Protein AF-A0A914PZU6-F1 (afdb_monomer_lite)

Organism: NCBI:txid227884

Secondary structure (DSSP, 8-state):
--TTS-TTT--GGGGS--GGG-PPEEEESS-TTT-HHHH-----TTTT---SGGGHHHHHHHHHHHHHHHTTSEEEE---HHHHHHHHHHHHHHHHHTT---SPPP-SHHHHHHHHHHHHHHHHHHHHHHHHHHHHHHHHHHHHHHHHHHHHHHHHHHHHTT--HHHHHHHHHHHHHHHHHSTTT--HHHHHHHS-HHHHHHHHHHHHHHHHTTSGGGTTS-HHHHHHHHTT-------TT--SS-TT---TTHHHHHS------TTS----

Structure (mmCIF, N/CA/C/O backbone):
data_AF-A0A914PZU6-F1
#
_entry.id   AF-A0A914PZU6-F1
#
loop_
_atom_site.group_PDB
_atom_site.id
_atom_site.type_symbol
_atom_site.label_atom_id
_atom_site.label_alt_id
_atom_site.label_comp_id
_atom_site.label_asym_id
_atom_site.label_entity_id
_atom_site.label_seq_id
_atom_site.pdbx_PDB_ins_code
_atom_site.Cartn_x
_atom_site.Cartn_y
_atom_site.Cartn_z
_atom_site.occupancy
_atom_site.B_iso_or_equiv
_atom_site.auth_seq_id
_atom_site.auth_comp_id
_atom_site.auth_asym_id
_atom_site.auth_atom_id
_atom_site.pdbx_PDB_model_num
ATOM 1 N N . MET A 1 1 ? 32.366 8.363 -16.827 1.00 35.94 1 MET A N 1
ATOM 2 C CA . MET A 1 1 ? 32.940 8.806 -18.115 1.00 35.94 1 MET A CA 1
ATOM 3 C C . MET A 1 1 ? 33.892 7.712 -18.545 1.00 35.94 1 MET A C 1
ATOM 5 O O . MET A 1 1 ? 34.747 7.339 -17.754 1.00 35.94 1 MET A O 1
ATOM 9 N N . SER A 1 2 ? 33.632 7.080 -19.682 1.00 35.50 2 SER A N 1
ATOM 10 C CA . SER A 1 2 ? 34.358 5.880 -20.075 1.00 35.50 2 SER A CA 1
ATOM 11 C C . SER A 1 2 ? 35.810 6.210 -20.384 1.00 35.50 2 SER A C 1
ATOM 13 O O . SER A 1 2 ? 36.090 6.849 -21.388 1.00 35.50 2 SER A O 1
ATOM 15 N N . ILE A 1 3 ? 36.721 5.724 -19.550 1.00 44.91 3 ILE A N 1
ATOM 16 C CA . ILE A 1 3 ? 38.168 5.688 -19.810 1.00 44.91 3 ILE A CA 1
ATOM 17 C C . ILE A 1 3 ? 38.507 4.902 -21.094 1.00 44.91 3 ILE A C 1
ATOM 19 O O . ILE A 1 3 ? 39.635 4.944 -21.567 1.00 44.91 3 ILE A O 1
ATOM 23 N N . VAL A 1 4 ? 37.533 4.163 -21.641 1.00 50.03 4 VAL A N 1
ATOM 24 C CA . VAL A 1 4 ? 37.683 3.276 -22.801 1.00 50.03 4 VAL A CA 1
ATOM 25 C C . VAL A 1 4 ? 37.453 4.013 -24.125 1.00 50.03 4 VAL A C 1
ATOM 27 O O . VAL A 1 4 ? 37.955 3.571 -25.153 1.00 50.03 4 VAL A O 1
ATOM 30 N N . TYR A 1 5 ? 36.745 5.147 -24.121 1.00 53.44 5 TYR A N 1
ATOM 31 C CA . TYR A 1 5 ? 36.607 5.989 -25.310 1.00 53.44 5 TYR A CA 1
ATOM 32 C C . TYR A 1 5 ? 37.564 7.171 -25.196 1.00 53.44 5 TYR A C 1
ATOM 34 O O . TYR A 1 5 ? 37.549 7.882 -24.191 1.00 53.44 5 TYR A O 1
ATOM 42 N N . ASN A 1 6 ? 38.390 7.388 -26.224 1.00 57.22 6 ASN A N 1
ATOM 43 C CA . ASN A 1 6 ? 39.231 8.576 -26.340 1.00 57.22 6 ASN A CA 1
ATOM 44 C C . ASN A 1 6 ? 38.327 9.814 -26.467 1.00 57.22 6 ASN A C 1
ATOM 46 O O . ASN A 1 6 ? 38.026 10.274 -27.564 1.00 57.22 6 ASN A O 1
ATOM 50 N N . TYR A 1 7 ? 37.836 10.322 -25.334 1.00 61.47 7 TYR A N 1
ATOM 51 C CA . TYR A 1 7 ? 36.805 11.362 -25.271 1.00 61.47 7 TYR A CA 1
ATOM 52 C C . TYR A 1 7 ? 37.246 12.673 -25.934 1.00 61.47 7 TYR A C 1
ATOM 54 O O . TYR A 1 7 ? 36.401 13.491 -26.287 1.00 61.47 7 TYR A O 1
ATOM 62 N N . LYS A 1 8 ? 38.562 12.859 -26.106 1.00 61.16 8 LYS A N 1
ATOM 63 C CA . LYS A 1 8 ? 39.168 13.995 -26.806 1.00 61.16 8 LYS A CA 1
ATOM 64 C C . LYS A 1 8 ? 38.975 13.913 -28.328 1.00 61.16 8 LYS A C 1
ATOM 66 O O . LYS A 1 8 ? 38.990 14.948 -28.982 1.00 61.16 8 LYS A O 1
ATOM 71 N N . GLU A 1 9 ? 38.767 12.716 -28.876 1.00 64.81 9 GLU A N 1
ATOM 72 C CA . GLU A 1 9 ? 38.633 12.445 -30.318 1.00 64.81 9 GLU A CA 1
ATOM 73 C C . GLU A 1 9 ? 37.245 11.909 -30.714 1.00 64.81 9 GLU A C 1
ATOM 75 O O . GLU A 1 9 ? 36.982 11.708 -31.897 1.00 64.81 9 GLU A O 1
ATOM 80 N N . ALA A 1 10 ? 36.349 11.688 -29.747 1.00 59.41 10 ALA A N 1
ATOM 81 C CA . ALA A 1 10 ? 35.047 11.066 -29.976 1.00 59.41 10 ALA A CA 1
ATOM 82 C C . ALA A 1 10 ? 34.086 11.987 -30.773 1.00 59.41 10 ALA A C 1
ATOM 84 O O . ALA A 1 10 ? 33.699 13.044 -30.256 1.00 59.41 10 ALA A O 1
ATOM 85 N N . PRO A 1 11 ? 33.650 11.611 -31.996 1.00 63.41 11 PRO A N 1
ATOM 86 C CA . PRO A 1 11 ? 32.630 12.345 -32.749 1.00 63.41 11 PRO A CA 1
ATOM 87 C C . PRO A 1 11 ? 31.271 12.351 -32.032 1.00 63.41 11 PRO A C 1
ATOM 89 O O . PRO A 1 11 ? 31.007 11.527 -31.162 1.00 63.41 11 PRO A O 1
ATOM 92 N N . VAL A 1 12 ? 30.359 13.252 -32.418 1.00 62.75 12 VAL A N 1
ATOM 93 C CA . VAL A 1 12 ? 29.002 13.357 -31.827 1.00 62.75 12 VAL A CA 1
ATOM 94 C C . VAL A 1 12 ? 28.258 12.012 -31.858 1.00 62.75 12 VAL A C 1
ATOM 96 O O . VAL A 1 12 ? 27.558 11.654 -30.911 1.00 62.75 12 VAL A O 1
ATOM 99 N N . ASP A 1 13 ? 28.485 11.222 -32.903 1.00 59.78 13 ASP A N 1
ATOM 100 C CA . ASP A 1 13 ? 27.875 9.911 -33.121 1.00 59.78 13 ASP A CA 1
ATOM 101 C C . ASP A 1 13 ? 28.333 8.862 -32.096 1.00 59.78 13 ASP A C 1
ATOM 103 O O . ASP A 1 13 ? 27.601 7.906 -31.821 1.00 59.78 13 ASP A O 1
ATOM 107 N N . ASP A 1 14 ? 29.511 9.044 -31.485 1.00 60.25 14 ASP A N 1
ATOM 108 C CA . ASP A 1 14 ? 30.014 8.188 -30.408 1.00 60.25 14 ASP A CA 1
ATOM 109 C C . ASP A 1 14 ? 29.202 8.348 -29.123 1.00 60.25 14 ASP A C 1
ATOM 111 O O . ASP A 1 14 ? 29.041 7.381 -28.377 1.00 60.25 14 ASP A O 1
ATOM 115 N N . TRP A 1 15 ? 28.561 9.499 -28.942 1.00 58.62 15 TRP A N 1
ATOM 116 C CA . TRP A 1 15 ? 27.686 9.788 -27.808 1.00 58.62 15 TRP A CA 1
ATOM 117 C C . TRP A 1 15 ? 26.246 9.313 -28.023 1.00 58.62 15 TRP A C 1
ATOM 119 O O . TRP A 1 15 ? 25.462 9.276 -27.075 1.00 58.62 15 TRP A O 1
ATOM 129 N N . VAL A 1 16 ? 25.892 8.902 -29.246 1.00 59.22 16 VAL A N 1
ATOM 130 C CA . VAL A 1 16 ? 24.587 8.296 -29.524 1.00 59.22 16 VAL A CA 1
ATOM 131 C C . VAL A 1 16 ? 24.550 6.881 -28.952 1.00 59.22 16 VAL A C 1
ATOM 133 O O . VAL A 1 16 ? 25.451 6.068 -29.200 1.00 59.22 16 VAL A O 1
ATOM 136 N N . PHE A 1 17 ? 23.482 6.595 -28.204 1.00 57.34 17 PHE A N 1
ATOM 137 C CA . PHE A 1 17 ? 23.217 5.300 -27.585 1.00 57.34 17 PHE A CA 1
ATOM 138 C C . PHE A 1 17 ? 23.340 4.159 -28.607 1.00 57.34 17 PHE A C 1
ATOM 140 O O . PHE A 1 17 ? 22.726 4.199 -29.675 1.00 57.34 17 PHE A O 1
ATOM 147 N N . SER A 1 18 ? 24.152 3.147 -28.295 1.00 58.66 18 SER A N 1
ATOM 148 C CA . SER A 1 18 ? 24.339 1.972 -29.149 1.00 58.66 18 SER A CA 1
ATOM 149 C C . SER A 1 18 ? 24.564 0.717 -28.312 1.00 58.66 18 SER A C 1
ATOM 151 O O . SER A 1 18 ? 25.259 0.743 -27.297 1.00 58.66 18 SER A O 1
ATOM 153 N N . TYR A 1 19 ? 23.990 -0.387 -28.785 1.00 55.41 19 TYR A N 1
ATOM 154 C CA . TYR A 1 19 ? 24.018 -1.718 -28.177 1.00 55.41 19 TYR A CA 1
ATOM 155 C C . TYR A 1 19 ? 25.441 -2.236 -27.919 1.00 55.41 19 TYR A C 1
ATOM 157 O O . TYR A 1 19 ? 25.681 -2.909 -26.918 1.00 55.41 19 TYR A O 1
ATOM 165 N N . ASP A 1 20 ? 26.393 -1.875 -28.781 1.00 56.09 20 ASP A N 1
ATOM 166 C CA . ASP A 1 20 ? 27.797 -2.290 -28.667 1.00 56.09 20 ASP A CA 1
ATOM 167 C C . ASP A 1 20 ? 28.629 -1.362 -27.763 1.00 56.09 20 ASP A C 1
ATOM 169 O O . ASP A 1 20 ? 29.758 -1.693 -27.407 1.00 56.09 20 ASP A O 1
ATOM 173 N N . LYS A 1 21 ? 28.071 -0.210 -27.362 1.00 58.31 21 LYS A N 1
ATOM 174 C CA . LYS A 1 21 ? 28.732 0.793 -26.508 1.00 58.31 21 LYS A CA 1
ATOM 175 C C . LYS A 1 21 ? 28.411 0.636 -25.020 1.00 58.31 21 LYS A C 1
ATOM 177 O O . LYS A 1 21 ? 28.918 1.407 -24.206 1.00 58.31 21 LYS A O 1
ATOM 182 N N . ILE A 1 22 ? 27.576 -0.336 -24.643 1.00 63.38 22 ILE A N 1
ATOM 183 C CA . ILE A 1 22 ? 27.306 -0.640 -23.233 1.00 63.38 22 ILE A CA 1
ATOM 184 C C . ILE A 1 22 ? 28.554 -1.292 -22.650 1.00 63.38 22 ILE A C 1
ATOM 186 O O . ILE A 1 22 ? 28.858 -2.462 -22.898 1.00 63.38 22 ILE A O 1
ATOM 190 N N . LEU A 1 23 ? 29.297 -0.477 -21.910 1.00 63.12 23 LEU A N 1
ATOM 191 C CA . LEU A 1 23 ? 30.577 -0.847 -21.333 1.00 63.12 23 LEU A CA 1
ATOM 192 C C . LEU A 1 23 ? 30.394 -1.981 -20.333 1.00 63.12 23 LEU A C 1
ATOM 194 O O . LEU A 1 23 ? 29.460 -1.986 -19.530 1.00 63.12 23 LEU A O 1
ATOM 198 N N . ASP A 1 24 ? 31.323 -2.931 -20.381 1.00 71.94 24 ASP A N 1
ATOM 199 C CA . ASP A 1 24 ? 31.487 -3.882 -19.293 1.00 71.94 24 ASP A CA 1
ATOM 200 C C . ASP A 1 24 ? 31.726 -3.130 -17.987 1.00 71.94 24 ASP A C 1
ATOM 202 O O . ASP A 1 24 ? 32.409 -2.101 -17.959 1.00 71.94 24 ASP A O 1
ATOM 206 N N . VAL A 1 25 ? 31.144 -3.641 -16.904 1.00 74.50 25 VAL A N 1
ATOM 207 C CA . VAL A 1 25 ? 31.289 -3.011 -15.596 1.00 74.50 25 VAL A CA 1
ATOM 208 C C . VAL A 1 25 ? 32.762 -3.069 -15.206 1.00 74.50 25 VAL A C 1
ATOM 210 O O . VAL A 1 25 ? 33.375 -4.138 -15.163 1.00 74.50 25 VAL A O 1
ATOM 213 N N . VAL A 1 26 ? 33.326 -1.896 -14.943 1.00 74.88 26 VAL A N 1
ATOM 214 C CA . VAL A 1 26 ? 34.701 -1.739 -14.483 1.00 74.88 26 VAL A CA 1
ATOM 215 C C . VAL A 1 26 ? 34.657 -1.588 -12.972 1.00 74.88 26 VAL A C 1
ATOM 217 O O . VAL A 1 26 ? 34.143 -0.594 -12.459 1.00 74.88 26 VAL A O 1
ATOM 220 N N . THR A 1 27 ? 35.175 -2.578 -12.256 1.00 79.25 27 THR A N 1
ATOM 221 C CA . THR A 1 27 ? 35.251 -2.551 -10.795 1.00 79.25 27 THR A CA 1
ATOM 222 C C . THR A 1 27 ? 36.681 -2.276 -10.350 1.00 79.25 27 THR A C 1
ATOM 224 O O . THR A 1 27 ? 37.609 -2.858 -10.915 1.00 79.25 27 THR A O 1
ATOM 227 N N . PRO A 1 28 ? 36.907 -1.409 -9.350 1.00 78.19 28 PRO A N 1
ATOM 228 C CA . PRO A 1 28 ? 38.227 -1.275 -8.755 1.00 78.19 28 PRO A CA 1
ATOM 229 C C . PRO A 1 28 ? 38.620 -2.593 -8.080 1.00 78.19 28 PRO A C 1
ATOM 231 O O . PRO A 1 28 ? 37.795 -3.262 -7.464 1.00 78.19 28 PRO A O 1
ATOM 234 N N . ASN A 1 29 ? 39.891 -2.963 -8.193 1.00 78.06 29 ASN A N 1
ATOM 235 C CA . ASN A 1 29 ? 40.440 -4.193 -7.620 1.00 78.06 29 ASN A CA 1
ATOM 236 C C . ASN A 1 29 ? 40.872 -4.025 -6.151 1.00 78.06 29 ASN A C 1
ATOM 238 O O . ASN A 1 29 ? 41.576 -4.869 -5.609 1.00 78.06 29 ASN A O 1
ATOM 242 N N . CYS A 1 30 ? 40.516 -2.900 -5.536 1.00 76.50 30 CYS A N 1
ATOM 243 C CA . CYS A 1 30 ? 40.875 -2.544 -4.174 1.00 76.50 30 CYS A CA 1
ATOM 244 C C . CYS A 1 30 ? 39.617 -2.475 -3.308 1.00 76.50 30 CYS A C 1
ATOM 246 O O . CYS A 1 30 ? 38.546 -2.077 -3.771 1.00 76.50 30 CYS A O 1
ATOM 248 N N . ASP A 1 31 ? 39.756 -2.850 -2.039 1.00 74.31 31 ASP A N 1
ATOM 249 C CA . ASP A 1 31 ? 38.687 -2.700 -1.061 1.00 74.31 31 ASP A CA 1
ATOM 250 C C . ASP A 1 31 ? 38.869 -1.389 -0.294 1.00 74.31 31 ASP A C 1
ATOM 252 O O . ASP A 1 31 ? 39.827 -1.218 0.463 1.00 74.31 31 ASP A O 1
ATOM 256 N N . ALA A 1 32 ? 37.929 -0.457 -0.462 1.00 66.50 32 ALA A N 1
ATOM 257 C CA . ALA A 1 32 ? 37.950 0.837 0.219 1.00 66.50 32 ALA A CA 1
ATOM 258 C C . ALA A 1 32 ? 37.895 0.726 1.758 1.00 66.50 32 ALA A C 1
ATOM 260 O O . ALA A 1 32 ? 38.194 1.696 2.454 1.00 66.50 32 ALA A O 1
ATOM 261 N N . ARG A 1 33 ? 37.515 -0.439 2.300 1.00 64.56 33 ARG A N 1
ATOM 262 C CA . ARG A 1 33 ? 37.387 -0.704 3.735 1.00 64.56 33 ARG A CA 1
ATOM 263 C C . ARG A 1 33 ? 38.697 -1.167 4.386 1.00 64.56 33 ARG A C 1
ATOM 265 O O . ARG A 1 33 ? 38.868 -0.936 5.580 1.00 64.56 33 ARG A O 1
ATOM 272 N N . TRP A 1 34 ? 39.611 -1.780 3.626 1.00 63.88 34 TRP A N 1
ATOM 273 C CA . TRP A 1 34 ? 40.873 -2.344 4.141 1.00 63.88 34 TRP A CA 1
ATOM 274 C C . TRP A 1 34 ? 42.137 -1.776 3.476 1.00 63.88 34 TRP A C 1
ATOM 276 O O . TRP A 1 34 ? 43.185 -1.738 4.115 1.00 63.88 34 TRP A O 1
ATOM 286 N N . GLU A 1 35 ? 42.050 -1.258 2.246 1.00 64.31 35 GLU A N 1
ATOM 287 C CA . GLU A 1 35 ? 43.185 -0.726 1.477 1.00 64.31 35 GLU A CA 1
ATOM 288 C C . GLU A 1 35 ? 42.923 0.699 0.956 1.00 64.31 35 GLU A C 1
ATOM 290 O O . GLU A 1 35 ? 42.964 0.978 -0.245 1.00 64.31 35 GLU A O 1
ATOM 295 N N . ALA A 1 36 ? 42.678 1.640 1.874 1.00 61.09 36 ALA A N 1
ATOM 296 C CA . ALA A 1 36 ? 42.359 3.031 1.535 1.00 61.09 36 ALA A CA 1
ATOM 297 C C . ALA A 1 36 ? 43.412 3.687 0.617 1.00 61.09 36 ALA A C 1
ATOM 299 O O . ALA A 1 36 ? 43.055 4.312 -0.378 1.00 61.09 36 ALA A O 1
ATOM 300 N N . ALA A 1 37 ? 44.707 3.461 0.870 1.00 64.31 37 ALA A N 1
ATOM 301 C CA . ALA A 1 37 ? 45.795 4.030 0.067 1.00 64.31 37 ALA A CA 1
ATOM 302 C C . ALA A 1 37 ? 45.792 3.564 -1.402 1.00 64.31 37 ALA A C 1
ATOM 304 O O . ALA A 1 37 ? 46.286 4.277 -2.275 1.00 64.31 37 ALA A O 1
ATOM 305 N N . ASN A 1 38 ? 45.220 2.388 -1.692 1.00 67.50 38 ASN A N 1
ATOM 306 C CA . ASN A 1 38 ? 45.143 1.862 -3.051 1.00 67.50 38 ASN A CA 1
ATOM 307 C C . ASN A 1 38 ? 43.880 2.284 -3.807 1.00 67.50 38 ASN A C 1
ATOM 309 O O . ASN A 1 38 ? 43.861 2.191 -5.037 1.00 67.50 38 ASN A O 1
ATOM 313 N N . CYS A 1 39 ? 42.872 2.760 -3.074 1.00 71.25 39 CYS A N 1
ATOM 314 C CA . CYS A 1 39 ? 41.514 2.989 -3.554 1.00 71.25 39 CYS A CA 1
ATOM 315 C C . CYS A 1 39 ? 41.070 4.460 -3.502 1.00 71.25 39 CYS A C 1
ATOM 317 O O . CYS A 1 39 ? 40.051 4.806 -4.097 1.00 71.25 39 CYS A O 1
ATOM 319 N N . SER A 1 40 ? 41.825 5.336 -2.831 1.00 69.81 40 SER A N 1
ATOM 320 C CA . SER A 1 40 ? 41.542 6.772 -2.759 1.00 69.81 40 SER A CA 1
ATOM 321 C C . SER A 1 40 ? 42.583 7.599 -3.511 1.00 69.81 40 SER A C 1
ATOM 323 O O . SER A 1 40 ? 43.769 7.562 -3.184 1.00 69.81 40 SER A O 1
ATOM 325 N N . ILE A 1 41 ? 42.123 8.414 -4.457 1.00 69.06 41 ILE A N 1
ATOM 326 C CA . ILE A 1 41 ? 42.893 9.544 -4.984 1.00 69.06 41 ILE A CA 1
ATOM 327 C C . ILE A 1 41 ? 42.736 10.689 -3.984 1.00 69.06 41 ILE A C 1
ATOM 329 O O . ILE A 1 41 ? 41.612 11.072 -3.664 1.00 69.06 41 ILE A O 1
ATOM 333 N N . GLY A 1 42 ? 43.843 11.220 -3.465 1.00 62.34 42 GLY A N 1
ATOM 334 C CA . GLY A 1 42 ? 43.818 12.367 -2.558 1.00 62.34 42 GLY A CA 1
ATOM 335 C C . GLY A 1 42 ? 43.241 13.597 -3.258 1.00 62.34 42 GLY A C 1
ATOM 336 O O . GLY A 1 42 ? 43.925 14.248 -4.041 1.00 62.34 42 GLY A O 1
ATOM 337 N N . VAL A 1 43 ? 41.972 13.909 -2.998 1.00 62.28 43 VAL A N 1
ATOM 338 C CA . VAL A 1 43 ? 41.294 15.088 -3.54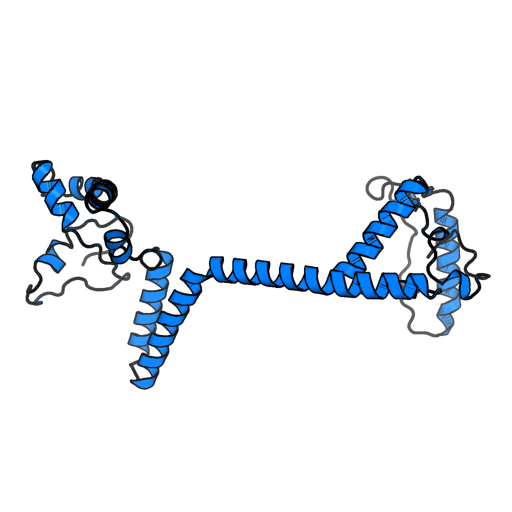8 1.00 62.28 43 VAL A CA 1
ATOM 339 C C . VAL A 1 43 ? 41.457 16.272 -2.601 1.00 62.28 43 VAL A C 1
ATOM 341 O O . VAL A 1 43 ? 40.955 16.255 -1.481 1.00 62.28 43 VAL A O 1
ATOM 344 N N . ASN A 1 44 ? 42.127 17.325 -3.068 1.00 59.34 44 ASN A N 1
ATOM 345 C CA . ASN A 1 44 ? 42.135 18.625 -2.398 1.00 59.34 44 ASN A CA 1
ATOM 346 C C . ASN A 1 44 ? 40.933 19.461 -2.873 1.00 59.34 44 ASN A C 1
ATOM 348 O O . ASN A 1 44 ? 40.667 19.559 -4.073 1.00 59.34 44 ASN A O 1
ATOM 352 N N . ASN A 1 45 ? 40.229 20.108 -1.935 1.00 54.88 45 ASN A N 1
ATOM 353 C CA . ASN A 1 45 ? 38.987 20.866 -2.182 1.00 54.88 45 ASN A CA 1
ATOM 354 C C . ASN A 1 45 ? 39.110 22.011 -3.210 1.00 54.88 45 ASN A C 1
ATOM 356 O O . ASN A 1 45 ? 38.097 22.499 -3.702 1.00 54.88 45 ASN A O 1
ATOM 360 N N . SER A 1 46 ? 40.326 22.420 -3.573 1.00 54.97 46 SER A N 1
ATOM 361 C CA . SER A 1 46 ? 40.605 23.426 -4.604 1.00 54.97 46 SER A CA 1
ATOM 362 C C . SER A 1 46 ? 40.374 22.948 -6.049 1.00 54.97 46 SER A C 1
ATOM 364 O O . SER A 1 46 ? 40.397 23.781 -6.955 1.00 54.97 46 SER A O 1
ATOM 366 N N . ASN A 1 47 ? 40.148 21.644 -6.272 1.00 52.44 47 ASN A N 1
ATOM 367 C CA . ASN A 1 47 ? 39.971 21.044 -7.604 1.00 52.44 47 ASN A CA 1
ATOM 368 C C . ASN A 1 47 ? 38.540 20.549 -7.904 1.00 52.44 47 ASN A C 1
ATOM 370 O O . ASN A 1 47 ? 38.270 20.179 -9.045 1.00 52.44 47 ASN A O 1
ATOM 374 N N . LEU A 1 48 ? 37.625 20.529 -6.922 1.00 52.44 48 LEU A N 1
ATOM 375 C CA . LEU A 1 48 ? 36.276 19.952 -7.091 1.00 52.44 48 LEU A CA 1
ATOM 376 C C . LEU A 1 48 ? 35.152 20.988 -7.263 1.00 52.44 48 LEU A C 1
ATOM 378 O O . LEU A 1 48 ? 34.141 20.679 -7.890 1.00 52.44 48 LEU A O 1
ATOM 382 N N . TYR A 1 49 ? 35.323 22.210 -6.748 1.00 50.44 49 TYR A N 1
ATOM 383 C CA . TYR A 1 49 ? 34.332 23.286 -6.852 1.00 50.44 49 TYR A CA 1
ATOM 384 C C . TYR A 1 49 ? 34.981 24.520 -7.472 1.00 50.44 49 TYR A C 1
ATOM 386 O O . TYR A 1 49 ? 35.777 25.204 -6.833 1.00 50.44 49 TYR A O 1
ATOM 394 N N . CYS A 1 50 ? 34.657 24.797 -8.732 1.00 55.28 50 CYS A N 1
ATOM 395 C CA . CYS A 1 50 ? 35.197 25.938 -9.457 1.00 55.28 50 CYS A CA 1
ATOM 396 C C . CYS A 1 50 ? 34.075 26.838 -9.966 1.00 55.28 50 CYS A C 1
ATOM 398 O O . CYS A 1 50 ? 33.293 2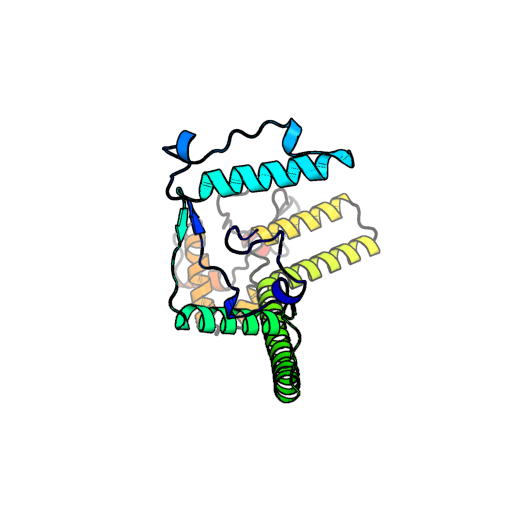6.432 -10.821 1.00 55.28 50 CYS A O 1
ATOM 400 N N . SER A 1 51 ? 34.053 28.077 -9.478 1.00 53.41 51 SER A N 1
ATOM 401 C CA . SER A 1 51 ? 33.129 29.138 -9.903 1.00 53.41 51 SER A CA 1
ATOM 402 C C . SER A 1 51 ? 33.695 30.019 -11.033 1.00 53.41 51 SER A C 1
ATOM 404 O O . SER A 1 51 ? 33.074 31.015 -11.386 1.00 53.41 51 SER A O 1
ATOM 406 N N . ASP A 1 52 ? 34.876 29.688 -11.574 1.00 57.00 52 ASP A N 1
ATOM 407 C CA . ASP A 1 52 ? 35.672 30.549 -12.465 1.00 57.00 52 ASP A CA 1
ATOM 408 C C . ASP A 1 52 ? 35.966 29.863 -13.831 1.00 57.00 52 ASP A C 1
ATOM 410 O O . ASP A 1 52 ? 36.351 28.684 -13.837 1.00 57.00 52 ASP A O 1
ATOM 414 N N . PRO A 1 53 ? 35.833 30.543 -14.998 1.00 57.72 53 PRO A N 1
ATOM 415 C CA . PRO A 1 53 ? 35.943 29.931 -16.337 1.00 57.72 53 PRO A CA 1
ATOM 416 C C . PRO A 1 53 ? 37.328 29.360 -16.689 1.00 57.72 53 PRO A C 1
ATOM 418 O O . PRO A 1 53 ? 37.461 28.554 -17.609 1.00 57.72 53 PRO A O 1
ATOM 421 N N . SER A 1 54 ? 38.371 29.747 -15.952 1.00 56.38 54 SER A N 1
ATOM 422 C CA . SER A 1 54 ? 39.752 29.272 -16.118 1.00 56.38 54 SER A CA 1
ATOM 423 C C . SER A 1 54 ? 39.970 27.816 -15.652 1.00 56.38 54 SER A C 1
ATOM 425 O O . SER A 1 54 ? 40.986 27.198 -15.983 1.00 56.38 54 SER A O 1
ATOM 427 N N . CYS A 1 55 ? 39.010 27.234 -14.921 1.00 57.34 55 CYS A N 1
ATOM 428 C CA . CYS A 1 55 ? 39.119 25.910 -14.302 1.00 57.34 55 CYS A CA 1
ATOM 429 C C . CYS A 1 55 ? 38.770 24.724 -15.227 1.00 57.34 55 CYS A C 1
ATOM 431 O O . CYS A 1 55 ? 39.066 23.582 -14.876 1.00 57.34 55 CYS A O 1
ATOM 433 N N . GLY A 1 56 ? 38.240 24.949 -16.438 1.00 56.81 56 GLY A N 1
ATOM 434 C CA . GLY A 1 56 ? 37.994 23.862 -17.406 1.00 56.81 56 GLY A CA 1
ATOM 435 C C . GLY A 1 56 ? 39.236 22.989 -17.645 1.00 56.81 56 GLY A C 1
ATOM 436 O O . GLY A 1 56 ? 39.161 21.767 -17.563 1.00 56.81 56 GLY A O 1
ATOM 437 N N . LYS A 1 57 ? 40.413 23.627 -17.753 1.00 60.84 57 LYS A N 1
ATOM 438 C CA . LYS A 1 57 ? 41.709 22.940 -17.875 1.00 60.84 57 LYS A CA 1
ATOM 439 C C . LYS A 1 57 ? 42.070 22.097 -16.645 1.00 60.84 57 LYS A C 1
ATOM 441 O O . LYS A 1 57 ? 42.660 21.038 -16.801 1.00 60.84 57 LYS A O 1
ATOM 446 N N . LYS A 1 58 ? 41.715 22.532 -15.429 1.00 65.25 58 LYS A N 1
ATOM 447 C CA . LYS A 1 58 ? 41.992 21.783 -14.185 1.00 65.25 58 LYS A CA 1
ATOM 448 C C . LYS A 1 58 ? 41.114 20.543 -14.057 1.00 65.25 58 LYS A C 1
ATOM 450 O O . LYS A 1 58 ? 41.591 19.509 -13.604 1.00 65.25 58 LYS A O 1
ATOM 455 N N . ARG A 1 59 ? 39.853 20.633 -14.490 1.00 66.12 59 ARG A N 1
ATOM 456 C CA . ARG A 1 59 ? 38.942 19.485 -14.537 1.00 66.12 59 ARG A CA 1
ATOM 457 C C . ARG A 1 59 ? 39.448 18.419 -15.505 1.00 66.12 59 ARG A C 1
ATOM 459 O O . ARG A 1 59 ? 39.459 17.248 -15.151 1.00 66.12 59 ARG A O 1
ATOM 466 N N . ASP A 1 60 ? 39.891 18.825 -16.691 1.00 70.50 60 ASP A N 1
ATOM 467 C CA . ASP A 1 60 ? 40.393 17.886 -17.697 1.00 70.50 60 ASP A CA 1
ATOM 468 C C . ASP A 1 60 ? 41.690 17.202 -17.234 1.00 70.50 60 ASP A C 1
ATOM 470 O O . ASP A 1 60 ? 41.833 15.997 -17.418 1.00 70.50 60 ASP A O 1
ATOM 474 N N . ILE A 1 61 ? 42.585 17.932 -16.553 1.00 73.25 61 ILE A N 1
ATOM 475 C CA . ILE A 1 61 ? 43.788 17.367 -15.915 1.00 73.25 61 ILE A CA 1
ATOM 476 C C . ILE A 1 61 ? 43.411 16.356 -14.825 1.00 73.25 61 ILE A C 1
ATOM 478 O O . ILE A 1 61 ? 43.950 15.258 -14.801 1.00 73.25 61 ILE A O 1
ATOM 482 N N . PHE A 1 62 ? 42.449 16.680 -13.957 1.00 72.69 62 PHE A N 1
ATOM 483 C CA . PHE A 1 62 ? 41.997 15.759 -12.909 1.00 72.69 62 PHE A CA 1
ATOM 484 C C . PHE A 1 62 ? 41.344 14.488 -13.480 1.00 72.69 62 PHE A C 1
ATOM 486 O O . PHE A 1 62 ? 41.524 13.390 -12.949 1.00 72.69 62 PHE A O 1
ATOM 493 N N . ILE A 1 63 ? 40.593 14.609 -14.579 1.00 71.81 63 ILE A N 1
ATOM 494 C CA . ILE A 1 63 ? 40.040 13.455 -15.300 1.00 71.81 63 ILE A CA 1
ATOM 495 C C . ILE A 1 63 ? 41.176 12.579 -15.856 1.00 71.81 63 ILE A C 1
ATOM 497 O O . ILE A 1 63 ? 41.111 11.362 -15.724 1.00 71.81 63 ILE A O 1
ATOM 501 N N . ASP A 1 64 ? 42.229 13.176 -16.416 1.00 75.38 64 ASP A N 1
ATOM 502 C CA . ASP A 1 64 ? 43.398 12.466 -16.962 1.00 75.38 64 ASP A CA 1
ATOM 503 C C . ASP A 1 64 ? 44.228 11.772 -15.854 1.00 75.38 64 ASP A C 1
ATOM 505 O O . ASP A 1 64 ? 44.615 10.605 -15.972 1.00 75.38 64 ASP A O 1
ATOM 509 N N . GLU A 1 65 ? 44.427 12.444 -14.717 1.00 75.81 65 GLU A N 1
ATOM 510 C CA . GLU A 1 65 ? 45.096 11.893 -13.528 1.00 75.81 65 GLU A CA 1
ATOM 511 C C . GLU A 1 65 ? 44.301 10.743 -12.898 1.00 75.81 65 GLU A C 1
ATOM 513 O O . GLU A 1 65 ? 44.858 9.710 -12.529 1.00 75.81 65 GLU A O 1
ATOM 518 N N . SER A 1 66 ? 42.979 10.879 -12.803 1.00 75.44 66 SER A N 1
ATOM 519 C CA . SER A 1 66 ? 42.131 9.809 -12.273 1.00 75.44 66 SER A CA 1
ATOM 520 C C . SER A 1 66 ? 42.027 8.621 -13.229 1.00 75.44 66 SER A C 1
ATOM 522 O O . SER A 1 66 ? 42.109 7.472 -12.788 1.00 75.44 66 SER A O 1
ATOM 524 N N . ALA A 1 67 ? 41.935 8.872 -14.535 1.00 76.25 67 ALA A N 1
ATOM 525 C CA . ALA A 1 67 ? 41.992 7.846 -15.571 1.00 76.25 67 ALA A CA 1
ATOM 526 C C . ALA A 1 67 ? 43.293 7.032 -15.500 1.00 76.25 67 ALA A C 1
ATOM 528 O O . ALA A 1 67 ? 43.252 5.800 -15.484 1.00 76.25 67 ALA A O 1
ATOM 529 N N . SER A 1 68 ? 44.441 7.708 -15.401 1.00 78.00 68 SER A N 1
ATOM 530 C CA . SER A 1 68 ? 45.753 7.058 -15.304 1.00 78.00 68 SER A CA 1
ATOM 531 C C . SER A 1 68 ? 45.948 6.306 -13.983 1.00 78.00 68 SER A C 1
ATOM 533 O O . SER A 1 68 ? 46.480 5.194 -13.993 1.00 78.00 68 SER A O 1
ATOM 535 N N . PHE A 1 69 ? 45.445 6.831 -12.861 1.00 78.31 69 PHE A N 1
ATOM 536 C CA . PHE A 1 69 ? 45.487 6.149 -11.563 1.00 78.31 69 PHE A CA 1
ATOM 537 C C . PHE A 1 69 ? 44.727 4.811 -11.567 1.00 78.31 69 PHE A C 1
ATOM 539 O O . PHE A 1 69 ? 45.226 3.809 -11.046 1.00 78.31 69 PHE A O 1
ATOM 546 N N . PHE A 1 70 ? 43.535 4.768 -12.172 1.00 76.94 70 PHE A N 1
ATOM 547 C CA . PHE A 1 70 ? 42.691 3.567 -12.193 1.00 76.94 70 PHE A CA 1
ATOM 548 C C . PHE A 1 70 ? 42.987 2.595 -13.349 1.00 76.94 70 PHE A C 1
ATOM 550 O O . PHE A 1 70 ? 42.530 1.449 -13.298 1.00 76.94 70 PHE A O 1
ATOM 557 N N . HIS A 1 71 ? 43.790 2.987 -14.346 1.00 74.69 71 HIS A N 1
ATOM 558 C CA . HIS A 1 71 ? 44.067 2.184 -15.548 1.00 74.69 71 HIS A CA 1
ATOM 559 C C . HIS A 1 71 ? 44.597 0.769 -15.244 1.00 74.69 71 HIS A C 1
ATOM 561 O O . HIS A 1 71 ? 44.268 -0.176 -15.953 1.00 74.69 71 HIS A O 1
ATOM 567 N N . ASN A 1 72 ? 45.403 0.597 -14.191 1.00 77.62 72 ASN A N 1
ATOM 568 C CA . ASN A 1 72 ? 45.964 -0.709 -13.801 1.00 77.62 72 ASN A CA 1
ATOM 569 C C . ASN A 1 72 ? 45.403 -1.244 -12.468 1.00 77.62 72 ASN A C 1
ATOM 571 O O . ASN A 1 72 ? 45.919 -2.203 -11.900 1.00 77.62 72 ASN A O 1
ATOM 575 N N . ARG A 1 73 ? 44.371 -0.589 -11.926 1.00 77.31 73 ARG A N 1
ATOM 576 C CA . ARG A 1 73 ? 43.758 -0.913 -10.622 1.00 77.31 73 ARG A CA 1
ATOM 577 C C . ARG A 1 73 ? 42.296 -1.308 -10.752 1.00 77.31 73 ARG A C 1
ATOM 579 O O . ARG A 1 73 ? 41.561 -1.320 -9.769 1.00 77.31 73 ARG A O 1
ATOM 586 N N . THR A 1 74 ? 41.867 -1.607 -11.967 1.00 79.56 74 THR A N 1
ATOM 587 C CA . THR A 1 74 ? 40.498 -1.978 -12.278 1.00 79.56 74 THR A CA 1
ATOM 588 C C . THR A 1 74 ? 40.467 -3.324 -12.977 1.00 79.56 74 THR A C 1
ATOM 590 O O . THR A 1 74 ? 41.377 -3.695 -13.717 1.00 79.56 74 THR A O 1
ATOM 593 N N . THR A 1 75 ? 39.412 -4.078 -12.712 1.00 80.06 75 THR A N 1
ATOM 594 C CA . THR A 1 75 ? 39.096 -5.327 -13.388 1.00 80.06 75 THR A CA 1
ATOM 595 C C . THR A 1 75 ? 37.817 -5.123 -14.186 1.00 80.06 75 THR A C 1
ATOM 597 O O . THR A 1 75 ? 36.855 -4.507 -13.724 1.00 80.06 75 THR A O 1
ATOM 600 N N . ILE A 1 76 ? 37.826 -5.600 -15.428 1.00 79.88 76 ILE A N 1
ATOM 601 C CA . ILE A 1 76 ? 36.669 -5.514 -16.317 1.00 79.88 76 ILE A CA 1
ATOM 602 C C . ILE A 1 76 ? 35.879 -6.809 -16.160 1.00 79.88 76 ILE A C 1
ATOM 604 O O . ILE A 1 76 ? 36.351 -7.882 -16.548 1.00 79.88 76 ILE A O 1
ATOM 608 N N . MET A 1 77 ? 34.671 -6.713 -15.612 1.00 76.56 77 MET A N 1
ATOM 609 C CA . MET A 1 77 ? 33.744 -7.837 -15.569 1.00 76.56 77 MET A CA 1
ATOM 610 C C . MET A 1 77 ? 33.081 -7.983 -16.935 1.00 76.56 77 MET A C 1
ATOM 612 O O . MET A 1 77 ? 32.156 -7.248 -17.275 1.00 76.56 77 MET A O 1
ATOM 616 N N . LYS A 1 78 ? 33.582 -8.928 -17.736 1.00 75.19 78 LYS A N 1
ATOM 617 C CA . LYS A 1 78 ? 33.054 -9.198 -19.075 1.00 75.19 78 LYS A CA 1
ATOM 618 C C . LYS A 1 78 ? 31.767 -10.004 -18.987 1.00 75.19 78 LYS A C 1
ATOM 620 O O . LYS A 1 78 ? 31.791 -11.174 -18.609 1.00 75.19 78 LYS A O 1
ATOM 625 N N . PHE A 1 79 ? 30.656 -9.408 -19.401 1.00 74.06 79 PHE A N 1
ATOM 626 C CA . PHE A 1 79 ? 29.418 -10.156 -19.604 1.00 74.06 79 PHE A CA 1
ATOM 627 C C . PHE A 1 79 ? 29.392 -10.797 -20.995 1.00 74.06 79 PHE A C 1
ATOM 629 O O . PHE A 1 79 ? 29.891 -10.227 -21.969 1.00 74.06 79 PHE A O 1
ATOM 636 N N . SER A 1 80 ? 28.771 -11.976 -21.101 1.00 80.75 80 SER A N 1
ATOM 637 C CA . SER A 1 80 ? 28.496 -12.594 -22.402 1.00 80.75 80 SER A CA 1
ATOM 638 C C . SER A 1 80 ? 27.653 -11.652 -23.266 1.00 80.75 80 SER A C 1
ATOM 640 O O . SER A 1 80 ? 26.752 -10.971 -22.767 1.00 80.75 80 SER A O 1
ATOM 642 N N . SER A 1 81 ? 27.915 -11.634 -24.575 1.00 77.50 81 SER A N 1
ATOM 643 C CA . SER A 1 81 ? 27.178 -10.798 -25.531 1.00 77.50 81 SER A CA 1
ATOM 644 C C . SER A 1 81 ? 25.672 -11.073 -25.502 1.00 77.50 81 SER A C 1
ATOM 646 O O . SER A 1 81 ? 24.877 -10.151 -25.679 1.00 77.50 81 SER A O 1
ATOM 648 N N . LEU A 1 82 ? 25.272 -12.316 -25.214 1.00 83.81 82 LEU A N 1
ATOM 649 C CA . LEU A 1 82 ? 23.872 -12.710 -25.077 1.00 83.81 82 LEU A CA 1
ATOM 650 C C . LEU A 1 82 ? 23.217 -12.061 -23.854 1.00 83.81 82 LEU A C 1
ATOM 652 O O . LEU A 1 82 ? 22.151 -11.466 -23.976 1.00 83.81 82 LEU A O 1
ATOM 656 N N . THR A 1 83 ? 23.867 -12.128 -22.690 1.00 84.19 83 THR A N 1
ATOM 657 C CA . THR A 1 83 ? 23.347 -11.554 -21.441 1.00 84.19 83 THR A CA 1
ATOM 658 C C . THR A 1 83 ? 23.187 -10.041 -21.551 1.00 84.19 83 THR A C 1
ATOM 660 O O . THR A 1 83 ? 22.166 -9.510 -21.124 1.00 84.19 83 THR A O 1
ATOM 663 N N . LYS A 1 84 ? 24.148 -9.355 -22.184 1.00 79.50 84 LYS A N 1
ATOM 664 C CA . LYS A 1 84 ? 24.071 -7.907 -22.437 1.00 79.50 84 LYS A CA 1
ATOM 665 C C . LYS A 1 84 ? 22.877 -7.542 -23.314 1.00 79.50 84 LYS A C 1
ATOM 667 O O . LYS A 1 84 ? 22.104 -6.660 -22.956 1.00 79.50 84 LYS A O 1
ATOM 672 N N . LYS A 1 85 ? 22.707 -8.245 -24.440 1.00 81.31 85 LYS A N 1
ATOM 673 C CA . LYS A 1 85 ? 21.596 -8.008 -25.373 1.00 81.31 85 LYS A CA 1
ATOM 674 C C . LYS A 1 85 ? 20.246 -8.264 -24.706 1.00 81.31 85 LYS A C 1
ATOM 676 O O . LYS A 1 85 ? 19.375 -7.411 -24.786 1.00 81.31 85 LYS A O 1
ATOM 681 N N . TYR A 1 86 ? 20.100 -9.382 -23.994 1.00 87.69 86 TYR A N 1
ATOM 682 C CA . TYR A 1 86 ? 18.852 -9.734 -23.313 1.00 87.69 86 TYR A CA 1
ATOM 683 C C . TYR A 1 86 ? 18.513 -8.782 -22.159 1.00 87.69 86 TYR A C 1
ATOM 685 O O . TYR A 1 86 ? 17.382 -8.314 -22.059 1.00 87.69 86 TYR A O 1
ATOM 693 N N . GLY A 1 87 ? 19.493 -8.458 -21.309 1.00 86.69 87 GLY A N 1
ATOM 694 C CA . GLY A 1 87 ? 19.301 -7.524 -20.199 1.00 86.69 87 GLY A CA 1
ATOM 695 C C . GLY A 1 87 ? 18.897 -6.136 -20.686 1.00 86.69 87 GLY A C 1
ATOM 696 O O . GLY A 1 87 ? 18.012 -5.513 -20.105 1.00 86.69 87 GLY A O 1
ATOM 697 N N . LEU A 1 88 ? 19.477 -5.686 -21.801 1.00 80.31 88 LEU A N 1
ATOM 698 C CA . LEU A 1 88 ? 19.076 -4.429 -22.410 1.00 80.31 88 LEU A CA 1
ATOM 699 C C . LEU A 1 88 ? 17.685 -4.503 -23.045 1.00 80.31 88 LEU A C 1
ATOM 701 O O . LEU A 1 88 ? 16.917 -3.566 -22.871 1.00 80.31 88 LEU A O 1
ATOM 705 N N . SER A 1 89 ? 17.338 -5.585 -23.746 1.00 86.31 89 SER A N 1
ATOM 706 C CA . SER A 1 89 ? 15.978 -5.762 -24.270 1.00 86.31 89 SER A CA 1
ATOM 707 C C . SER A 1 89 ? 14.940 -5.691 -23.152 1.00 86.31 89 SER A C 1
ATOM 709 O O . SER A 1 89 ? 13.934 -5.010 -23.303 1.00 86.31 89 SER A O 1
ATOM 711 N N . PHE A 1 90 ? 15.213 -6.317 -22.005 1.00 88.06 90 PHE A N 1
ATOM 712 C CA . PHE A 1 90 ? 14.341 -6.234 -20.835 1.00 88.06 90 PHE A CA 1
ATOM 713 C C . PHE A 1 90 ? 14.264 -4.814 -20.258 1.00 88.06 90 PHE A C 1
ATOM 715 O O . PHE A 1 90 ? 13.177 -4.350 -19.932 1.00 88.06 90 PHE A O 1
ATOM 722 N N . TYR A 1 91 ? 15.397 -4.111 -20.157 1.00 86.44 91 TYR A N 1
ATOM 723 C CA . TYR A 1 91 ? 15.432 -2.712 -19.722 1.00 86.44 91 TYR A CA 1
ATOM 724 C C . TYR A 1 91 ? 14.612 -1.806 -20.649 1.00 86.44 91 TYR A C 1
ATOM 726 O O . TYR A 1 91 ? 13.807 -1.015 -20.169 1.00 86.44 91 TYR A O 1
ATOM 734 N N . TRP A 1 92 ? 14.765 -1.973 -21.963 1.00 85.94 92 TRP A N 1
ATOM 735 C CA . TRP A 1 92 ? 14.020 -1.242 -22.986 1.00 85.94 92 TRP A CA 1
ATOM 736 C C . TRP A 1 92 ? 12.512 -1.489 -22.847 1.00 85.94 92 TRP A C 1
ATOM 738 O O . TRP A 1 92 ? 11.756 -0.549 -22.625 1.00 85.94 92 TRP A O 1
ATOM 748 N N . SER A 1 93 ? 12.082 -2.755 -22.793 1.00 89.38 93 SER A N 1
ATOM 749 C CA . SER A 1 93 ? 10.674 -3.101 -22.550 1.00 89.38 93 SER A CA 1
ATOM 750 C C . SER A 1 93 ? 10.141 -2.559 -21.219 1.00 89.38 93 SER A C 1
ATOM 752 O O . SER A 1 93 ? 8.995 -2.124 -21.148 1.00 89.38 93 SER A O 1
ATOM 754 N N . ALA A 1 94 ? 10.950 -2.553 -20.156 1.00 89.69 94 ALA A N 1
ATOM 755 C CA . ALA A 1 94 ? 10.549 -2.006 -18.862 1.00 89.69 94 ALA A CA 1
ATOM 756 C C . ALA A 1 94 ? 10.360 -0.479 -18.908 1.00 89.69 94 ALA A C 1
ATOM 758 O O . ALA A 1 94 ? 9.413 0.031 -18.306 1.00 89.69 94 ALA A O 1
ATOM 759 N N . LEU A 1 95 ? 11.214 0.254 -19.630 1.00 88.25 95 LEU A N 1
ATOM 760 C CA . LEU A 1 95 ? 11.060 1.697 -19.844 1.00 88.25 95 LEU A CA 1
ATOM 761 C C . LEU A 1 95 ? 9.811 2.023 -20.667 1.00 88.25 95 LEU A C 1
ATOM 763 O O . LEU A 1 95 ? 9.088 2.954 -20.307 1.00 88.25 95 LEU A O 1
ATOM 767 N N . THR A 1 96 ? 9.535 1.250 -21.725 1.00 88.88 96 THR A N 1
ATOM 768 C CA . THR A 1 96 ? 8.305 1.391 -22.517 1.00 88.88 96 THR A CA 1
ATOM 769 C C . THR A 1 96 ? 7.073 1.133 -21.654 1.00 88.88 96 THR A C 1
ATOM 771 O O . THR A 1 96 ? 6.147 1.941 -21.630 1.00 88.88 96 THR A O 1
ATOM 774 N N . LEU A 1 97 ? 7.084 0.047 -20.871 1.00 88.88 97 LEU A N 1
ATOM 775 C CA . LEU A 1 97 ? 5.977 -0.339 -19.993 1.00 88.88 97 LEU A CA 1
ATOM 776 C C . LEU A 1 97 ? 5.710 0.696 -18.892 1.00 88.88 97 LEU A C 1
ATOM 778 O O . LEU A 1 97 ? 4.561 0.948 -18.543 1.00 88.88 97 LEU A O 1
ATOM 782 N N . THR A 1 98 ? 6.764 1.298 -18.340 1.00 89.06 98 THR A N 1
ATOM 783 C CA . THR A 1 98 ? 6.661 2.343 -17.306 1.00 89.06 98 THR A CA 1
ATOM 784 C C . THR A 1 98 ? 6.476 3.745 -17.880 1.00 89.06 98 THR A C 1
ATOM 786 O O . THR A 1 98 ? 6.355 4.700 -17.115 1.00 89.06 98 THR A O 1
ATOM 789 N N . THR A 1 99 ? 6.404 3.888 -19.207 1.00 86.06 99 THR A N 1
ATOM 790 C CA . THR A 1 99 ? 6.201 5.159 -19.926 1.00 86.06 99 THR A CA 1
ATOM 791 C C . THR A 1 99 ? 7.288 6.213 -19.679 1.00 86.06 99 THR A C 1
ATOM 793 O O . THR A 1 99 ? 7.065 7.401 -19.897 1.00 86.06 99 THR A O 1
ATOM 796 N N . LEU A 1 100 ? 8.483 5.792 -19.247 1.00 86.06 100 LEU A N 1
ATOM 797 C CA . LEU A 1 100 ? 9.612 6.696 -18.990 1.00 86.06 100 LEU A CA 1
ATOM 798 C C . LEU A 1 100 ? 10.226 7.234 -20.289 1.00 86.06 100 LEU A C 1
ATOM 800 O O . LEU A 1 100 ? 10.679 8.373 -20.327 1.00 86.06 100 LEU A O 1
ATOM 804 N N . GLY A 1 101 ? 10.224 6.429 -21.358 1.00 75.50 101 GLY A N 1
ATOM 805 C CA . GLY A 1 101 ? 10.551 6.891 -22.711 1.00 75.50 101 GLY A CA 1
ATOM 806 C C . GLY A 1 101 ? 11.998 7.355 -22.932 1.00 75.50 101 GLY A C 1
ATOM 807 O O . GLY A 1 101 ? 12.272 7.991 -23.944 1.00 75.50 101 GLY A O 1
ATOM 808 N N . GLU A 1 102 ? 12.942 7.024 -22.044 1.00 75.19 102 GLU A N 1
ATOM 809 C CA . GLU A 1 102 ? 14.368 7.411 -22.150 1.00 75.19 102 GLU A CA 1
ATOM 810 C C . GLU A 1 102 ? 15.155 6.628 -23.226 1.00 75.19 102 GLU A C 1
ATOM 812 O O . GLU A 1 102 ? 16.379 6.493 -23.176 1.00 75.19 102 GLU A O 1
ATOM 817 N N . GLN A 1 103 ? 14.455 6.085 -24.215 1.00 75.50 103 GLN A N 1
ATOM 818 C CA . GLN A 1 103 ? 15.000 5.199 -25.228 1.00 75.50 103 GLN A CA 1
ATOM 819 C C . GLN A 1 103 ? 15.399 5.928 -26.511 1.00 75.50 103 GLN A C 1
ATOM 821 O O . GLN A 1 103 ? 14.832 6.951 -26.892 1.00 75.50 103 GLN A O 1
ATOM 826 N N . ALA A 1 104 ? 16.412 5.389 -27.194 1.00 73.94 104 ALA A N 1
ATOM 827 C CA . ALA A 1 104 ? 16.888 5.942 -28.456 1.00 73.94 104 ALA A CA 1
ATOM 828 C C . ALA A 1 104 ? 15.800 5.875 -29.536 1.00 73.94 104 ALA A C 1
ATOM 830 O O . ALA A 1 104 ? 15.116 4.861 -29.677 1.00 73.94 104 ALA A O 1
ATOM 831 N N . SER A 1 105 ? 15.683 6.935 -30.337 1.00 76.25 105 SER A N 1
ATOM 832 C CA . SER A 1 105 ? 14.671 7.008 -31.387 1.00 76.25 105 SER A CA 1
ATOM 833 C C . SER A 1 105 ? 14.894 5.945 -32.480 1.00 76.25 105 SER A C 1
ATOM 835 O O . SER A 1 105 ? 16.030 5.726 -32.923 1.00 76.25 105 SER A O 1
ATOM 837 N N . PRO A 1 106 ? 13.821 5.280 -32.950 1.00 80.50 106 PRO A N 1
ATOM 838 C CA . PRO A 1 106 ? 13.914 4.290 -34.017 1.00 80.50 106 PRO A CA 1
ATOM 839 C C . PRO A 1 106 ? 14.354 4.955 -35.328 1.00 80.50 106 PRO A C 1
ATOM 841 O O . PRO A 1 106 ? 13.863 6.020 -35.701 1.00 80.50 106 PRO A O 1
ATOM 844 N N . ARG A 1 107 ? 15.280 4.314 -36.052 1.00 78.00 107 ARG A N 1
ATOM 845 C CA . ARG A 1 107 ? 15.839 4.849 -37.312 1.00 78.00 107 ARG A CA 1
ATOM 846 C C . ARG A 1 107 ? 15.114 4.346 -38.559 1.00 78.00 107 ARG A C 1
ATOM 848 O O . ARG A 1 107 ? 15.185 4.983 -39.604 1.00 78.00 107 ARG A O 1
ATOM 855 N N . PHE A 1 108 ? 14.432 3.205 -38.457 1.00 84.75 108 PHE A N 1
ATOM 856 C CA . PHE A 1 108 ? 13.770 2.541 -39.581 1.00 84.75 108 PHE A CA 1
ATOM 857 C C . PHE A 1 108 ? 12.250 2.480 -39.390 1.00 84.75 108 PHE A C 1
ATOM 859 O O . PHE A 1 108 ? 11.760 2.288 -38.279 1.00 84.75 108 PHE A O 1
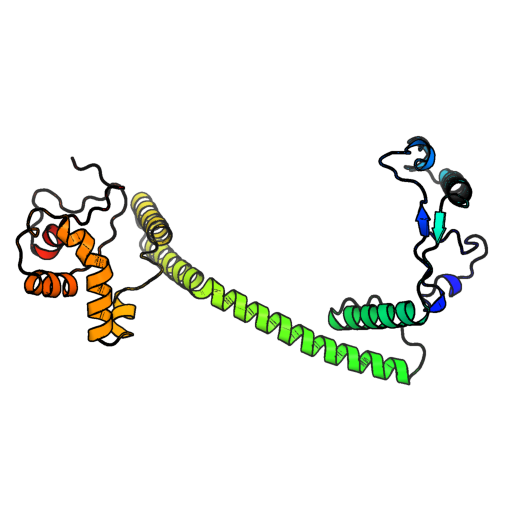ATOM 866 N N . THR A 1 109 ? 11.498 2.543 -40.492 1.00 86.94 109 THR A N 1
ATOM 867 C CA . THR A 1 109 ? 10.027 2.451 -40.509 1.00 86.94 109 THR A CA 1
ATOM 868 C C . THR A 1 109 ? 9.445 1.255 -39.731 1.00 86.94 109 THR A C 1
ATOM 870 O O . THR A 1 109 ? 8.535 1.479 -38.935 1.00 86.94 109 THR A O 1
ATOM 873 N N . PRO A 1 110 ? 9.939 0.003 -39.868 1.00 89.44 110 PRO A N 1
ATOM 874 C CA . PRO A 1 110 ? 9.403 -1.120 -39.089 1.00 89.44 110 PRO A CA 1
ATOM 875 C C . PRO A 1 110 ? 9.687 -1.010 -37.584 1.00 89.44 110 PRO A C 1
ATOM 877 O O . PRO A 1 110 ? 8.856 -1.426 -36.783 1.00 89.44 110 PRO A O 1
ATOM 880 N N . GLN A 1 111 ? 10.821 -0.422 -37.189 1.00 86.69 111 GLN A N 1
ATOM 881 C CA . GLN A 1 111 ? 11.142 -0.194 -35.775 1.00 86.69 111 GLN A CA 1
ATOM 882 C C . GLN A 1 111 ? 10.198 0.844 -35.166 1.00 86.69 111 GLN A C 1
ATOM 884 O O . GLN A 1 111 ? 9.741 0.666 -34.046 1.00 86.69 111 GLN A O 1
ATOM 889 N N . PHE A 1 112 ? 9.861 1.888 -35.927 1.00 87.81 112 PHE A N 1
ATOM 890 C CA . PHE A 1 112 ? 8.906 2.909 -35.503 1.00 87.81 112 PHE A CA 1
ATOM 891 C C . PHE A 1 112 ? 7.499 2.333 -35.289 1.00 87.81 112 PHE A C 1
ATOM 893 O O . PHE A 1 112 ? 6.844 2.646 -34.297 1.00 87.81 112 PHE A O 1
ATOM 900 N N . LEU A 1 113 ? 7.039 1.461 -36.195 1.00 91.25 113 LEU A N 1
ATOM 901 C CA . LEU A 1 113 ? 5.751 0.776 -36.044 1.00 91.25 113 LEU A CA 1
ATOM 902 C C . LEU A 1 113 ? 5.736 -0.148 -34.823 1.00 91.25 113 LEU A C 1
ATOM 904 O O . LEU A 1 113 ? 4.769 -0.125 -34.066 1.00 91.25 113 LEU A O 1
ATOM 908 N N . PHE A 1 114 ? 6.803 -0.924 -34.615 1.00 89.50 114 PHE A N 1
ATOM 909 C CA . PHE A 1 114 ? 6.928 -1.789 -33.444 1.00 89.50 114 PHE A CA 1
ATOM 910 C C . PHE A 1 114 ? 6.906 -0.983 -32.139 1.00 89.50 114 PHE A C 1
ATOM 912 O O . PHE A 1 114 ? 6.093 -1.273 -31.271 1.00 89.50 114 PHE A O 1
ATOM 919 N N . GLU A 1 115 ? 7.719 0.073 -32.049 1.00 88.00 115 GLU A N 1
ATOM 920 C CA . GLU A 1 115 ? 7.790 0.969 -30.887 1.00 88.00 115 GLU A CA 1
ATOM 921 C C . GLU A 1 115 ? 6.433 1.604 -30.565 1.00 88.00 115 GLU A C 1
ATOM 923 O O . GLU A 1 115 ? 6.012 1.655 -29.411 1.00 88.00 115 GLU A O 1
ATOM 928 N N . THR A 1 116 ? 5.709 2.050 -31.596 1.00 89.75 116 THR A N 1
ATOM 929 C CA . THR A 1 116 ? 4.382 2.657 -31.427 1.00 89.75 116 TH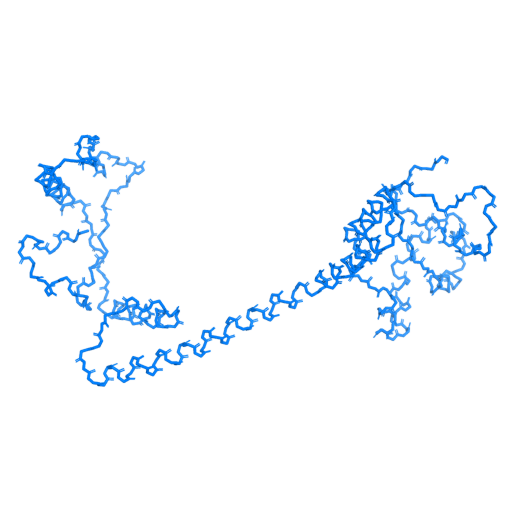R A CA 1
ATOM 930 C C . THR A 1 116 ? 3.381 1.648 -30.863 1.00 89.75 116 THR A C 1
ATOM 932 O O . THR A 1 116 ? 2.632 1.968 -29.942 1.00 89.75 116 THR A O 1
ATOM 935 N N . VAL A 1 117 ? 3.361 0.421 -31.392 1.00 92.00 117 VAL A N 1
ATOM 936 C CA . VAL A 1 117 ? 2.445 -0.633 -30.931 1.00 92.00 117 VAL A CA 1
ATOM 937 C C . VAL A 1 117 ? 2.798 -1.099 -29.516 1.00 92.00 117 VAL A C 1
ATOM 939 O O . VAL A 1 117 ? 1.894 -1.227 -28.690 1.00 92.00 117 VAL A O 1
ATOM 942 N N . ASP A 1 118 ? 4.082 -1.308 -29.218 1.00 90.50 118 ASP A N 1
ATOM 943 C CA . ASP A 1 118 ? 4.556 -1.722 -27.891 1.00 90.50 118 ASP A CA 1
ATOM 944 C C . ASP A 1 118 ? 4.255 -0.655 -26.830 1.00 90.50 118 ASP A C 1
ATOM 946 O O . ASP A 1 118 ? 3.735 -0.971 -25.763 1.00 90.50 118 ASP A O 1
ATOM 950 N N . THR A 1 119 ? 4.444 0.627 -27.162 1.00 90.12 119 THR A N 1
ATOM 951 C CA . THR A 1 119 ? 4.096 1.748 -26.273 1.00 90.12 119 THR A CA 1
ATOM 952 C C . THR A 1 119 ? 2.597 1.805 -25.977 1.00 90.12 119 THR A C 1
ATOM 954 O O . THR A 1 119 ? 2.198 1.985 -24.826 1.00 90.12 119 THR A O 1
ATOM 957 N N . LEU A 1 120 ? 1.739 1.618 -26.986 1.00 92.81 120 LEU A N 1
ATOM 958 C CA . LEU A 1 120 ? 0.285 1.583 -26.783 1.00 92.81 120 LEU A CA 1
ATOM 959 C C . LEU A 1 120 ? -0.141 0.394 -25.914 1.00 92.81 120 LEU A C 1
ATOM 961 O O . LEU A 1 120 ? -0.998 0.544 -25.042 1.00 92.81 120 LEU A O 1
ATOM 965 N N . LEU A 1 121 ? 0.464 -0.775 -26.125 1.00 93.25 121 LEU A N 1
ATOM 966 C CA . LEU A 1 121 ? 0.201 -1.957 -25.311 1.00 93.25 121 LEU A CA 1
ATOM 967 C C . LEU A 1 121 ? 0.669 -1.753 -23.862 1.00 93.25 121 LEU A C 1
ATOM 969 O O . LEU A 1 121 ? -0.082 -2.043 -22.929 1.00 93.25 121 LEU A O 1
ATOM 973 N N . GLY A 1 122 ? 1.869 -1.199 -23.676 1.00 91.69 122 GLY A N 1
ATOM 974 C CA . GLY A 1 122 ? 2.433 -0.859 -22.373 1.00 91.69 122 GLY A CA 1
ATOM 975 C C . GLY A 1 122 ? 1.542 0.105 -21.591 1.00 91.69 122 GLY A C 1
ATOM 976 O O . GLY A 1 122 ? 1.266 -0.141 -20.420 1.00 91.69 122 GLY A O 1
ATOM 977 N N . LEU A 1 123 ? 0.994 1.129 -22.252 1.00 92.44 123 LEU A N 1
ATOM 978 C CA . LEU A 1 123 ? 0.046 2.073 -21.650 1.00 92.44 123 LEU A CA 1
ATOM 979 C C . LEU A 1 123 ? -1.224 1.390 -21.130 1.00 92.44 123 LEU A C 1
ATOM 981 O O . LEU A 1 123 ? -1.676 1.695 -20.026 1.00 92.44 123 LEU A O 1
ATOM 985 N N . ILE A 1 124 ? -1.795 0.463 -21.903 1.00 93.94 124 ILE A N 1
ATOM 986 C CA . ILE A 1 124 ? -2.996 -0.277 -21.491 1.00 93.94 124 ILE A CA 1
ATOM 987 C C . ILE A 1 124 ? -2.686 -1.149 -20.272 1.00 93.94 124 ILE A C 1
ATOM 989 O O . ILE A 1 124 ? -3.427 -1.114 -19.290 1.00 93.94 124 ILE A O 1
ATOM 993 N N . ILE A 1 125 ? -1.582 -1.899 -20.307 1.00 94.50 125 ILE A N 1
ATOM 994 C CA . ILE A 1 125 ? -1.170 -2.766 -19.195 1.00 94.50 125 ILE A CA 1
ATOM 995 C C . ILE A 1 125 ? -0.908 -1.931 -17.938 1.00 94.50 125 ILE A C 1
ATOM 997 O O . ILE A 1 125 ? -1.409 -2.260 -16.864 1.00 94.50 125 ILE A O 1
ATOM 1001 N N . PHE A 1 126 ? -0.171 -0.828 -18.068 1.00 93.62 126 PHE A N 1
ATOM 1002 C CA . PHE A 1 126 ? 0.121 0.074 -16.961 1.00 93.62 126 PHE A CA 1
ATOM 1003 C C . PHE A 1 126 ? -1.159 0.649 -16.340 1.00 93.62 126 PHE A C 1
ATOM 1005 O O . PHE A 1 126 ? -1.311 0.626 -15.119 1.00 93.62 126 PHE A O 1
ATOM 1012 N N . ALA A 1 127 ? -2.113 1.093 -17.164 1.00 94.31 127 ALA A N 1
ATOM 1013 C CA . ALA A 1 127 ? -3.393 1.615 -16.690 1.00 94.31 127 ALA A CA 1
ATOM 1014 C C . ALA A 1 127 ? -4.200 0.570 -15.900 1.00 94.31 127 ALA A C 1
ATOM 1016 O O . ALA A 1 127 ? -4.758 0.901 -14.853 1.00 94.31 127 ALA A O 1
ATOM 1017 N N . VAL A 1 128 ? -4.228 -0.686 -16.360 1.00 95.44 128 VAL A N 1
ATOM 1018 C CA . VAL A 1 128 ? -4.902 -1.788 -15.651 1.00 95.44 128 VAL A CA 1
ATOM 1019 C C . VAL A 1 128 ? -4.235 -2.055 -14.303 1.00 95.44 128 VAL A C 1
ATOM 1021 O O . VAL A 1 128 ? -4.920 -2.070 -13.285 1.00 95.44 128 VAL A O 1
ATOM 1024 N N . ILE A 1 129 ? -2.904 -2.179 -14.270 1.00 95.44 129 ILE A N 1
ATOM 1025 C CA . ILE A 1 129 ? -2.156 -2.441 -13.030 1.00 95.44 129 ILE A CA 1
ATOM 1026 C C . ILE A 1 129 ? -2.411 -1.338 -11.997 1.00 95.44 129 ILE A C 1
ATOM 1028 O O . ILE A 1 129 ? -2.694 -1.627 -10.835 1.00 95.44 129 ILE A O 1
ATOM 1032 N N . VAL A 1 130 ? -2.337 -0.068 -12.406 1.00 95.12 130 VAL A N 1
ATOM 1033 C CA . VAL A 1 130 ? -2.597 1.066 -11.507 1.00 95.12 130 VAL A CA 1
ATOM 1034 C C . VAL A 1 130 ? -4.051 1.070 -11.028 1.00 95.12 130 VAL A C 1
ATOM 1036 O O . VAL A 1 130 ? -4.302 1.345 -9.853 1.00 95.12 130 VAL A O 1
ATOM 1039 N N . GLY A 1 131 ? -5.003 0.730 -11.902 1.00 96.31 131 GLY A N 1
ATOM 1040 C CA . GLY A 1 131 ? -6.416 0.591 -11.551 1.00 96.31 131 GLY A CA 1
ATOM 1041 C C . GLY A 1 131 ? -6.656 -0.482 -10.488 1.00 96.31 131 GLY A C 1
ATOM 1042 O O . GLY A 1 131 ? -7.294 -0.206 -9.471 1.00 96.31 131 GLY A O 1
ATOM 1043 N N . ASP A 1 132 ? -6.082 -1.669 -10.676 1.00 96.88 132 ASP A N 1
ATOM 1044 C CA . ASP A 1 132 ? -6.227 -2.799 -9.755 1.00 96.88 132 ASP A CA 1
ATOM 1045 C C . ASP A 1 132 ? -5.582 -2.512 -8.395 1.00 96.88 132 ASP A C 1
ATOM 1047 O O . ASP A 1 132 ? -6.185 -2.759 -7.347 1.00 96.88 132 ASP A O 1
ATOM 1051 N N . VAL A 1 133 ? -4.384 -1.915 -8.387 1.00 96.69 133 VAL A N 1
ATOM 1052 C CA . VAL A 1 133 ? -3.724 -1.481 -7.146 1.00 96.69 133 VAL A CA 1
ATOM 1053 C C . VAL A 1 133 ? -4.569 -0.421 -6.434 1.00 96.69 133 VAL A C 1
ATOM 1055 O O . VAL A 1 133 ? -4.746 -0.492 -5.217 1.00 96.69 133 VAL A O 1
ATOM 1058 N N . GLY A 1 134 ? -5.152 0.527 -7.171 1.00 95.44 134 GLY A N 1
ATOM 1059 C CA . GLY A 1 134 ? -6.068 1.523 -6.615 1.00 95.44 134 GLY A CA 1
ATOM 1060 C C . GLY A 1 134 ? -7.311 0.895 -5.976 1.00 95.44 134 GLY A C 1
ATOM 1061 O O . GLY A 1 134 ? -7.670 1.240 -4.846 1.00 95.44 134 GLY A O 1
ATOM 1062 N N . ALA A 1 135 ? -7.934 -0.072 -6.652 1.00 95.44 135 ALA A N 1
ATOM 1063 C CA . ALA A 1 135 ? -9.096 -0.799 -6.144 1.00 95.44 135 ALA A CA 1
ATOM 1064 C C . ALA A 1 135 ? -8.761 -1.621 -4.888 1.00 95.44 135 ALA A C 1
ATOM 1066 O O . ALA A 1 135 ? -9.527 -1.621 -3.918 1.00 95.44 135 ALA A O 1
ATOM 1067 N N . MET A 1 136 ? -7.593 -2.266 -4.863 1.00 95.75 136 MET A N 1
ATOM 1068 C CA . MET A 1 136 ? -7.092 -2.988 -3.694 1.00 95.75 136 MET A CA 1
ATOM 1069 C C . MET A 1 136 ? -6.894 -2.047 -2.501 1.00 95.75 136 MET A C 1
ATOM 1071 O O . MET A 1 136 ? -7.379 -2.332 -1.406 1.00 95.75 136 MET A O 1
ATOM 1075 N N . VAL A 1 137 ? -6.238 -0.900 -2.706 1.00 94.81 137 VAL A N 1
ATOM 1076 C CA . VAL A 1 137 ? -5.999 0.095 -1.648 1.00 94.81 137 VAL A CA 1
ATOM 1077 C C . VAL A 1 137 ? -7.312 0.668 -1.112 1.00 94.81 137 VAL A C 1
ATOM 1079 O O . VAL A 1 137 ? -7.453 0.841 0.102 1.00 94.81 137 VAL A O 1
ATOM 1082 N N . SER A 1 138 ? -8.284 0.934 -1.987 1.00 93.56 138 SER A N 1
ATOM 1083 C CA . SER A 1 138 ? -9.620 1.381 -1.582 1.00 93.56 138 SER A CA 1
ATOM 1084 C C . SER A 1 138 ? -10.335 0.316 -0.746 1.00 93.56 138 SER A C 1
ATOM 1086 O O . SER A 1 138 ? -10.836 0.619 0.336 1.00 93.56 138 SER A O 1
ATOM 1088 N N . SER A 1 139 ? -10.292 -0.946 -1.182 1.00 93.81 139 SER A N 1
ATOM 1089 C CA . SER A 1 139 ? -10.922 -2.070 -0.478 1.00 93.81 139 SER A CA 1
ATOM 1090 C C . SER A 1 139 ? -10.298 -2.315 0.898 1.00 93.81 139 SER A C 1
ATOM 1092 O O . SER A 1 139 ? -11.018 -2.505 1.877 1.00 93.81 139 SER A O 1
ATOM 1094 N N . MET A 1 140 ? -8.966 -2.244 1.010 1.00 90.88 140 MET A N 1
ATOM 1095 C CA . MET A 1 140 ? -8.256 -2.398 2.287 1.00 90.88 140 MET A CA 1
ATOM 1096 C C . MET A 1 140 ? -8.618 -1.307 3.300 1.00 90.88 140 MET A C 1
ATOM 1098 O O . MET A 1 140 ? -8.656 -1.567 4.502 1.00 90.88 140 MET A O 1
ATOM 1102 N N . ASN A 1 141 ? -8.888 -0.089 2.828 1.00 92.25 141 ASN A N 1
ATOM 1103 C CA . ASN A 1 141 ? -9.201 1.050 3.688 1.00 92.25 141 ASN A CA 1
ATOM 1104 C C . ASN A 1 141 ? -10.705 1.303 3.858 1.00 92.25 141 ASN A C 1
ATOM 1106 O O . ASN A 1 141 ? -11.072 2.210 4.602 1.00 92.25 141 ASN A O 1
ATOM 1110 N N . LEU A 1 142 ? -11.574 0.488 3.251 1.00 90.62 142 LEU A N 1
ATOM 1111 C CA . LEU A 1 142 ? -13.021 0.713 3.210 1.00 90.62 142 LEU A CA 1
ATOM 1112 C C . LEU A 1 142 ? -13.631 0.961 4.597 1.00 90.62 142 LEU A C 1
ATOM 1114 O O . LEU A 1 142 ? -14.317 1.959 4.803 1.00 90.62 142 LEU A O 1
ATOM 1118 N N . VAL A 1 143 ? -13.345 0.091 5.572 1.00 88.94 143 VAL A N 1
ATOM 1119 C CA . VAL A 1 143 ? -13.896 0.199 6.939 1.00 88.94 143 VAL A CA 1
ATOM 1120 C C . VAL A 1 143 ? -13.485 1.514 7.602 1.00 88.94 143 VAL A C 1
ATOM 1122 O O . VAL A 1 143 ? -14.286 2.153 8.283 1.00 88.94 143 VAL A O 1
ATOM 1125 N N . ARG A 1 144 ? -12.239 1.943 7.381 1.00 89.44 144 ARG A N 1
ATOM 1126 C CA . ARG A 1 144 ? -11.724 3.202 7.913 1.00 89.44 144 ARG A CA 1
ATOM 1127 C C . ARG A 1 144 ? -12.393 4.398 7.245 1.00 89.44 144 ARG A C 1
ATOM 1129 O O . ARG A 1 144 ? -12.841 5.294 7.950 1.00 89.44 144 ARG A O 1
ATOM 1136 N N . THR A 1 145 ? -12.501 4.389 5.919 1.00 91.44 145 THR A N 1
ATOM 1137 C CA . THR A 1 145 ? -13.142 5.468 5.160 1.00 91.44 145 THR A CA 1
ATOM 1138 C C . THR A 1 145 ? -14.608 5.634 5.556 1.00 91.44 145 THR A C 1
ATOM 1140 O O . THR A 1 145 ? -15.035 6.750 5.831 1.00 91.44 145 THR A O 1
ATOM 1143 N N . LEU A 1 146 ? -15.356 4.534 5.693 1.00 90.56 146 LEU A N 1
ATOM 1144 C CA . LEU A 1 146 ? -16.746 4.560 6.166 1.00 90.56 146 LEU A CA 1
ATOM 1145 C C . LEU A 1 146 ? -16.871 5.120 7.591 1.00 90.56 146 LEU A C 1
ATOM 1147 O O . LEU A 1 146 ? -17.834 5.816 7.917 1.00 90.56 146 LEU A O 1
ATOM 1151 N N . TYR A 1 147 ? -15.909 4.815 8.462 1.00 90.94 147 TYR A N 1
ATOM 1152 C CA . TYR A 1 147 ? -15.889 5.344 9.822 1.00 90.94 147 TYR A CA 1
ATOM 1153 C C . TYR A 1 147 ? -15.603 6.850 9.856 1.00 90.94 147 TYR A C 1
ATOM 1155 O O . TYR A 1 147 ? -16.285 7.602 10.556 1.00 90.94 147 TYR A O 1
ATOM 1163 N N . GLU A 1 148 ? -14.616 7.293 9.079 1.00 92.06 148 GLU A N 1
ATOM 1164 C CA . GLU A 1 148 ? -14.259 8.704 8.929 1.00 92.06 148 GLU A CA 1
ATOM 1165 C C . GLU A 1 148 ? -15.424 9.507 8.324 1.00 92.06 148 GLU A C 1
ATOM 1167 O O . GLU A 1 148 ? -15.754 10.574 8.843 1.00 92.06 148 GLU A O 1
ATOM 1172 N N . GLU A 1 149 ? -16.142 8.952 7.342 1.00 94.31 149 GLU A N 1
ATOM 1173 C CA . GLU A 1 149 ? -17.350 9.553 6.764 1.00 94.31 149 GLU A CA 1
ATOM 1174 C C . GLU A 1 149 ? -18.457 9.763 7.813 1.00 94.31 149 GLU A C 1
ATOM 1176 O O . GLU A 1 149 ? -19.023 10.857 7.920 1.00 94.31 149 GLU A O 1
ATOM 1181 N N . LYS A 1 150 ? -18.739 8.750 8.648 1.00 92.12 150 LYS A N 1
ATOM 1182 C CA . LYS A 1 150 ? -19.704 8.873 9.757 1.00 92.12 150 LYS A CA 1
ATOM 1183 C C . LYS A 1 150 ? -19.290 9.966 10.744 1.00 92.12 150 LYS A C 1
ATOM 1185 O O . LYS A 1 150 ? -20.116 10.799 11.131 1.00 92.12 150 LYS A O 1
ATOM 1190 N N . LEU A 1 151 ? -18.015 9.988 11.138 1.00 93.44 151 LEU A N 1
ATOM 1191 C CA . LEU A 1 151 ? -17.473 10.991 12.055 1.00 93.44 151 LEU A CA 1
ATOM 1192 C C . LEU A 1 151 ? -17.590 12.407 11.472 1.00 93.44 151 LEU A C 1
ATOM 1194 O O . LEU A 1 151 ? -17.979 13.338 12.183 1.00 93.44 151 LEU A O 1
ATOM 1198 N N . ASP A 1 152 ? -17.296 12.580 10.188 1.00 95.19 152 ASP A N 1
ATOM 1199 C CA . ASP A 1 152 ? -17.394 13.871 9.511 1.00 95.19 152 ASP A CA 1
ATOM 1200 C C . ASP A 1 152 ? -18.846 14.336 9.361 1.00 95.19 152 ASP A C 1
ATOM 1202 O O . ASP A 1 152 ? -19.145 15.513 9.598 1.00 95.19 152 ASP A O 1
ATOM 1206 N N . GLY A 1 153 ? -19.779 13.415 9.103 1.00 95.69 153 GLY A N 1
ATOM 1207 C CA . GLY A 1 153 ? -21.217 13.678 9.178 1.00 95.69 153 GLY A CA 1
ATOM 1208 C C . GLY A 1 153 ? -21.641 14.197 10.557 1.00 95.69 153 GLY A C 1
ATOM 1209 O O . GLY A 1 153 ? -22.324 15.223 10.662 1.00 95.69 153 GLY A O 1
ATOM 1210 N N . CYS A 1 154 ? -21.166 13.562 11.633 1.00 94.19 154 CYS A N 1
ATOM 1211 C CA . CYS A 1 154 ? -21.412 14.021 13.000 1.00 94.19 154 CYS A CA 1
ATOM 1212 C C . CYS A 1 154 ? -20.807 15.404 13.279 1.00 94.19 154 CYS A C 1
ATOM 1214 O O . CYS A 1 154 ? -21.489 16.260 13.850 1.00 94.19 154 CYS A O 1
ATOM 1216 N N . LYS A 1 155 ? -19.564 15.669 12.858 1.00 94.12 155 LYS A N 1
ATOM 1217 C CA . LYS A 1 155 ? -18.939 16.999 12.996 1.00 94.12 155 LYS A CA 1
ATOM 1218 C C . LYS A 1 155 ? -19.762 18.072 12.288 1.00 94.12 155 LYS A C 1
ATOM 1220 O O . LYS A 1 155 ? -20.026 19.127 12.868 1.00 94.12 155 LYS A O 1
ATOM 1225 N N . ARG A 1 156 ? -20.219 17.793 11.064 1.00 94.88 156 ARG A N 1
ATOM 1226 C CA . ARG A 1 156 ? -21.051 18.713 10.279 1.00 94.88 156 ARG A CA 1
ATOM 1227 C C . ARG A 1 156 ? -22.380 19.000 10.973 1.00 94.88 156 ARG A C 1
ATOM 1229 O O . ARG A 1 156 ? -22.778 20.162 11.057 1.00 94.88 156 ARG A O 1
ATOM 1236 N N . TYR A 1 157 ? -23.023 17.974 11.529 1.00 95.25 157 TYR A N 1
ATOM 1237 C CA . TYR A 1 157 ? -24.254 18.120 12.305 1.00 95.25 157 TYR A CA 1
ATOM 1238 C C . TYR A 1 157 ? -24.058 18.990 13.558 1.00 95.25 157 TYR A C 1
ATOM 1240 O O . TYR A 1 157 ? -24.843 19.908 13.811 1.00 95.25 157 TYR A O 1
ATOM 1248 N N . MET A 1 158 ? -22.984 18.755 14.317 1.00 94.81 158 MET A N 1
ATOM 1249 C CA . MET A 1 158 ? -22.665 19.543 15.513 1.00 94.81 158 MET A CA 1
ATOM 1250 C C . MET A 1 158 ? -22.381 21.011 15.187 1.00 94.81 158 MET A C 1
ATOM 1252 O O . MET A 1 158 ? -22.829 21.899 15.917 1.00 94.81 158 MET A O 1
ATOM 1256 N N . ASN A 1 159 ? -21.682 21.271 14.080 1.00 94.50 159 ASN A N 1
ATOM 1257 C CA . ASN A 1 159 ? -21.406 22.628 13.622 1.00 94.50 159 ASN A CA 1
ATOM 1258 C C . ASN A 1 159 ? -22.696 23.352 13.203 1.00 94.50 159 ASN A C 1
ATOM 1260 O O . ASN A 1 159 ? -22.945 24.478 13.627 1.00 94.50 159 ASN A O 1
ATOM 1264 N N . PHE A 1 160 ? -23.573 22.679 12.449 1.00 95.75 160 PHE A N 1
ATOM 1265 C CA . PHE A 1 160 ? -24.870 23.228 12.039 1.00 95.75 160 PHE A CA 1
ATOM 1266 C C . PHE A 1 160 ? -25.748 23.616 13.237 1.00 95.75 160 PHE A C 1
ATOM 1268 O O . PHE A 1 160 ? -26.382 24.670 13.239 1.00 95.75 160 PHE A O 1
ATOM 1275 N N . ARG A 1 161 ? -25.757 22.786 14.287 1.00 94.88 161 ARG A N 1
ATOM 1276 C CA . ARG A 1 161 ? -26.515 23.037 15.521 1.00 94.88 161 ARG A CA 1
ATOM 1277 C C . ARG A 1 161 ? -25.805 23.953 16.524 1.00 94.88 161 ARG A C 1
ATOM 1279 O O . ARG A 1 161 ? -26.382 24.214 17.575 1.00 94.88 161 ARG A O 1
ATOM 1286 N N . LYS A 1 162 ? -24.598 24.448 16.217 1.00 94.62 162 LYS A N 1
ATOM 1287 C CA . LYS A 1 162 ? -23.775 25.286 17.112 1.00 94.62 162 LYS A CA 1
ATOM 1288 C C . LYS A 1 162 ? -23.619 24.674 18.510 1.00 94.62 162 LYS A C 1
ATOM 1290 O O . LYS A 1 162 ? -23.821 25.334 19.528 1.00 94.62 162 LYS A O 1
ATOM 1295 N N . VAL A 1 163 ? -23.294 23.383 18.556 1.00 94.44 163 VAL A N 1
ATOM 1296 C CA . VAL A 1 163 ? -23.095 22.653 19.814 1.00 94.44 163 VAL A CA 1
ATOM 1297 C C . VAL A 1 163 ? -21.901 23.230 20.585 1.00 94.44 163 VAL A C 1
ATOM 1299 O O . VAL A 1 163 ? -20.895 23.618 19.994 1.00 94.44 163 VAL A O 1
ATOM 1302 N N . HIS A 1 164 ? -21.999 23.267 21.917 1.00 94.56 164 HIS A N 1
ATOM 1303 C CA . HIS A 1 164 ? -20.932 23.771 22.782 1.00 94.56 164 HIS A CA 1
ATOM 1304 C C . HIS A 1 164 ? -19.605 23.012 22.555 1.00 94.56 164 HIS A C 1
ATOM 1306 O O . HIS A 1 164 ? -19.609 21.774 22.553 1.00 94.56 164 HIS A O 1
ATOM 1312 N N . PRO A 1 165 ? -18.451 23.701 22.443 1.00 91.06 165 PRO A N 1
ATOM 1313 C CA . PRO A 1 165 ? -17.176 23.090 22.048 1.00 91.06 165 PRO A CA 1
ATOM 1314 C C . PRO A 1 165 ? -16.695 21.972 22.984 1.00 91.06 165 PRO A C 1
ATOM 1316 O O . PRO A 1 165 ? -16.072 21.012 22.530 1.00 91.06 165 PRO A O 1
ATOM 1319 N N . LEU A 1 166 ? -17.025 22.038 24.280 1.00 91.62 166 LEU A N 1
ATOM 1320 C CA . LEU A 1 166 ? -16.707 20.954 25.222 1.00 91.62 166 LEU A CA 1
ATOM 1321 C C . LEU A 1 166 ? -17.426 19.643 24.872 1.00 91.62 166 LEU A C 1
ATOM 1323 O O . LEU A 1 166 ? -16.824 18.575 24.960 1.00 91.62 166 LEU A O 1
ATOM 1327 N N . LEU A 1 167 ? -18.694 19.716 24.450 1.00 90.38 167 LEU A N 1
ATOM 1328 C CA . LEU A 1 167 ? -19.464 18.531 24.074 1.00 90.38 167 LEU A CA 1
ATOM 1329 C C . LEU A 1 167 ? -18.970 17.964 22.739 1.00 90.38 167 LEU A C 1
ATOM 1331 O O . LEU A 1 167 ? -18.826 16.753 22.612 1.00 90.38 167 LEU A O 1
ATOM 1335 N N . VAL A 1 168 ? -18.619 18.835 21.787 1.00 92.69 168 VAL A N 1
ATOM 1336 C CA . VAL A 1 168 ? -18.009 18.438 20.506 1.00 92.69 168 VAL A CA 1
ATOM 1337 C C . VAL A 1 168 ? -16.727 17.642 20.736 1.00 92.69 168 VAL A C 1
ATOM 1339 O O . VAL A 1 168 ? -16.577 16.540 20.212 1.00 92.69 168 VAL A O 1
ATOM 1342 N N . ARG A 1 169 ? -15.820 18.161 21.572 1.00 91.56 169 ARG A N 1
ATOM 1343 C CA . ARG A 1 169 ? -14.560 17.484 21.892 1.00 91.56 169 ARG A CA 1
ATOM 1344 C C . ARG A 1 169 ? -14.791 16.144 22.590 1.00 91.56 169 ARG A C 1
ATOM 1346 O O . ARG A 1 169 ? -14.098 15.179 22.282 1.00 91.56 169 ARG A O 1
ATOM 1353 N N . LYS A 1 170 ? -15.775 16.069 23.490 1.00 90.62 170 LYS A N 1
ATOM 1354 C CA . LYS A 1 170 ? -16.150 14.821 24.165 1.00 90.62 170 LYS A CA 1
ATOM 1355 C C . LYS A 1 170 ? -16.643 13.762 23.174 1.00 90.62 170 LYS A C 1
ATOM 1357 O O . LYS A 1 170 ? -16.213 12.617 23.253 1.00 90.62 170 LYS A O 1
ATOM 1362 N N . ILE A 1 171 ? -17.494 14.153 22.226 1.00 91.12 171 ILE A N 1
ATOM 1363 C CA . ILE A 1 171 ? -18.016 13.253 21.190 1.00 91.12 171 ILE A CA 1
ATOM 1364 C C . ILE A 1 171 ? -16.881 12.751 20.293 1.00 91.12 171 ILE A C 1
ATOM 1366 O O . ILE A 1 171 ? -16.763 11.549 20.089 1.00 91.12 171 ILE A O 1
ATOM 1370 N N . ILE A 1 172 ? -16.006 13.640 19.810 1.00 92.19 172 ILE A N 1
ATOM 1371 C CA . ILE A 1 172 ? -14.858 13.245 18.974 1.00 92.19 172 ILE A CA 1
ATOM 1372 C C . ILE A 1 172 ? -13.949 12.264 19.726 1.00 92.19 172 ILE A C 1
ATOM 1374 O O . ILE A 1 172 ? -13.581 11.233 19.172 1.00 92.19 172 ILE A O 1
ATOM 1378 N N . HIS A 1 173 ? -13.656 12.529 21.002 1.00 90.94 173 HIS A N 1
ATOM 1379 C CA . HIS A 1 173 ? -12.846 11.635 21.828 1.00 90.94 173 HIS A CA 1
ATOM 1380 C C . HIS A 1 173 ? -13.493 10.253 22.016 1.00 90.94 173 HIS A C 1
ATOM 1382 O O . HIS A 1 173 ? -12.795 9.242 21.991 1.00 90.94 173 HIS A O 1
ATOM 1388 N N . TRP A 1 174 ? -14.821 10.182 22.164 1.00 88.06 174 TRP A N 1
ATOM 1389 C CA . TRP A 1 174 ? -15.537 8.904 22.204 1.00 88.06 174 TRP A CA 1
ATOM 1390 C C . TRP A 1 174 ? -15.399 8.132 20.885 1.00 88.06 174 TRP A C 1
ATOM 1392 O O . TRP A 1 174 ? -15.109 6.939 20.917 1.00 88.06 174 TRP A O 1
ATOM 1402 N N . TYR A 1 175 ? -15.519 8.800 19.731 1.00 89.50 175 TYR A N 1
ATOM 1403 C CA . TYR A 1 175 ? -15.284 8.165 18.428 1.00 89.50 175 TYR A CA 1
ATOM 1404 C C . TYR A 1 175 ? -13.827 7.679 18.289 1.00 89.50 175 TYR A C 1
ATOM 1406 O O . TYR A 1 175 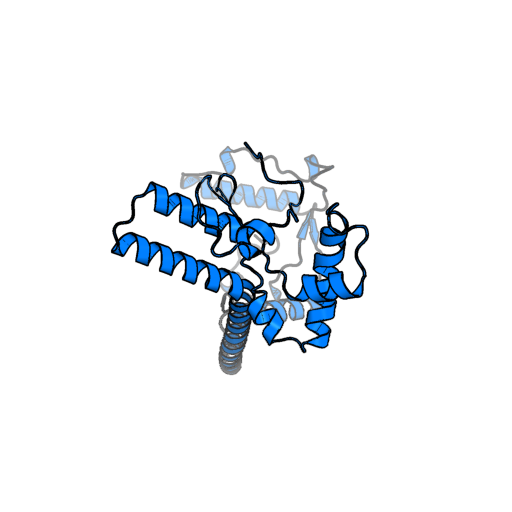? -13.578 6.561 17.841 1.00 89.50 175 TYR A O 1
ATOM 1414 N N . GLU A 1 176 ? -12.833 8.460 18.703 1.00 89.06 176 GLU A N 1
ATOM 1415 C CA . GLU A 1 176 ? -11.433 8.012 18.675 1.00 89.06 176 GLU A CA 1
ATOM 1416 C C . GLU A 1 176 ? -11.190 6.800 19.584 1.00 89.06 176 GLU A C 1
ATOM 1418 O O . GLU A 1 176 ? -10.475 5.870 19.205 1.00 89.06 176 GLU A O 1
ATOM 1423 N N . TYR A 1 177 ? -11.798 6.797 20.771 1.00 87.06 177 TYR A N 1
ATOM 1424 C CA . TYR A 1 177 ? -11.721 5.687 21.715 1.00 87.06 177 TYR A CA 1
ATOM 1425 C C . TYR A 1 177 ? -12.392 4.422 21.160 1.00 87.06 177 TYR A C 1
ATOM 1427 O O . TYR A 1 177 ? -11.769 3.364 21.128 1.00 87.06 177 TYR A O 1
ATOM 1435 N N . SER A 1 178 ? -13.607 4.549 20.622 1.00 85.88 178 SER A N 1
ATOM 1436 C CA . SER A 1 178 ? -14.372 3.446 20.024 1.00 85.88 178 SER A CA 1
ATOM 1437 C C . SER A 1 178 ? -13.644 2.777 18.849 1.00 85.88 178 SER A C 1
ATOM 1439 O O . SER A 1 178 ? -13.673 1.554 18.695 1.00 85.88 178 SER A O 1
ATOM 1441 N N . TRP A 1 179 ? -12.902 3.557 18.054 1.00 86.69 179 TRP A N 1
ATOM 1442 C CA . TRP A 1 179 ? -12.058 3.020 16.983 1.00 86.69 179 TRP A CA 1
ATOM 1443 C C . TRP A 1 179 ? -10.839 2.246 17.501 1.00 86.69 179 TRP A C 1
ATOM 1445 O O . TRP A 1 179 ? -10.491 1.197 16.950 1.00 86.69 179 TRP A O 1
ATOM 1455 N N . LYS A 1 180 ? -10.185 2.755 18.556 1.00 84.94 180 LYS A N 1
ATOM 1456 C CA . LYS A 1 180 ? -9.015 2.114 19.177 1.00 84.94 180 LYS A CA 1
ATOM 1457 C C . LYS A 1 180 ? -9.373 0.790 19.848 1.00 84.94 180 LYS A C 1
ATOM 1459 O O . LYS A 1 180 ? -8.631 -0.169 19.673 1.00 84.94 180 LYS A O 1
ATOM 1464 N N . GLU A 1 181 ? -10.505 0.737 20.547 1.00 79.81 181 GLU A N 1
ATOM 1465 C CA . GLU A 1 181 ? -10.991 -0.469 21.235 1.00 79.81 181 GLU A CA 1
ATOM 1466 C C . GLU A 1 181 ? 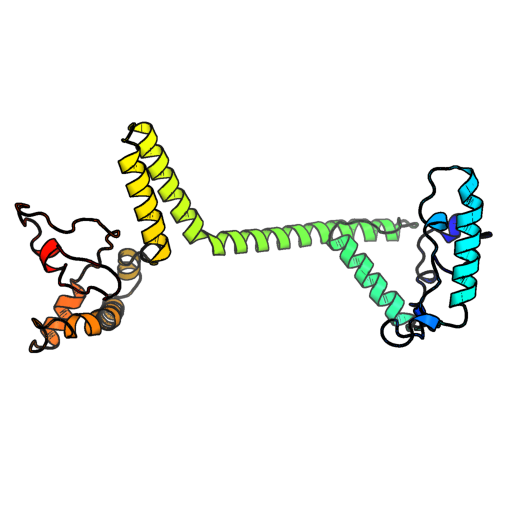-11.532 -1.533 20.258 1.00 79.81 181 GLU A C 1
ATOM 1468 O O . GLU A 1 181 ? -11.716 -2.691 20.609 1.00 79.81 181 GLU A O 1
ATOM 1473 N N . GLY A 1 182 ? -11.764 -1.166 18.994 1.00 72.94 182 GLY A N 1
ATOM 1474 C CA . GLY A 1 182 ? -12.206 -2.096 17.954 1.00 72.94 182 GLY A CA 1
ATOM 1475 C C . GLY A 1 182 ? -13.715 -2.344 17.923 1.00 72.94 182 GLY A C 1
ATOM 1476 O O . GLY A 1 182 ? -14.191 -2.921 16.948 1.00 72.94 182 GLY A O 1
ATOM 1477 N N . SER A 1 183 ? -14.485 -1.827 18.888 1.00 66.62 183 SER A N 1
ATOM 1478 C CA . SER A 1 183 ? -15.956 -1.897 18.889 1.00 66.62 183 SER A CA 1
ATOM 1479 C C . SER A 1 183 ? -16.595 -1.205 17.680 1.00 66.62 183 SER A C 1
ATOM 1481 O O . SER A 1 183 ? -17.688 -1.569 17.269 1.00 66.62 183 SER A O 1
ATOM 1483 N N . ALA A 1 184 ? -15.916 -0.229 17.071 1.00 63.00 184 ALA A N 1
ATOM 1484 C CA . ALA A 1 184 ? -16.370 0.399 15.830 1.00 63.00 184 ALA A CA 1
ATOM 1485 C C . ALA A 1 184 ? -16.032 -0.391 14.548 1.00 63.00 184 ALA A C 1
ATOM 1487 O O . ALA A 1 184 ? -16.532 -0.044 13.478 1.00 63.00 184 ALA A O 1
ATOM 1488 N N . LYS A 1 185 ? -15.152 -1.403 14.622 1.00 66.06 185 LYS A N 1
ATOM 1489 C CA . LYS A 1 185 ? -14.699 -2.174 13.449 1.00 66.06 185 LYS A CA 1
ATOM 1490 C C . LYS A 1 185 ? -15.637 -3.327 13.098 1.00 66.06 185 LYS A C 1
ATOM 1492 O O . LYS A 1 185 ? -15.648 -3.747 11.946 1.00 66.06 185 LYS A O 1
ATOM 1497 N N . VAL A 1 186 ? -16.389 -3.835 14.074 1.00 68.69 186 VAL A N 1
ATOM 1498 C CA . VAL A 1 186 ? -17.314 -4.959 13.905 1.00 68.69 186 VAL A CA 1
ATOM 1499 C C . VAL A 1 186 ? -18.658 -4.561 14.491 1.00 68.69 186 VAL A C 1
ATOM 1501 O O . VAL A 1 186 ? -18.764 -4.308 15.687 1.00 68.69 186 VAL A O 1
ATOM 1504 N N . ASP A 1 187 ? -19.676 -4.503 13.640 1.00 72.19 187 ASP A N 1
ATOM 1505 C CA . ASP A 1 187 ? -21.048 -4.297 14.083 1.00 72.19 187 ASP A CA 1
ATOM 1506 C C . ASP A 1 187 ? -21.668 -5.657 14.424 1.00 72.19 187 ASP A C 1
ATOM 1508 O O . ASP A 1 187 ? -22.013 -6.448 13.544 1.00 72.19 187 ASP A O 1
ATOM 1512 N N . GLU A 1 188 ? -21.768 -5.941 15.721 1.00 70.75 188 GLU A N 1
ATOM 1513 C CA . GLU A 1 188 ? -22.276 -7.204 16.266 1.00 70.75 188 GLU A CA 1
ATOM 1514 C C . GLU A 1 188 ? -23.708 -7.512 15.799 1.00 70.75 188 GLU A C 1
ATOM 1516 O O . GLU A 1 188 ? -24.055 -8.674 15.598 1.00 70.75 188 GLU A O 1
ATOM 1521 N N . SER A 1 189 ? -24.515 -6.480 15.520 1.00 70.88 189 SER A N 1
ATOM 1522 C CA . SER A 1 189 ? -25.870 -6.655 14.986 1.00 70.88 189 SER A CA 1
ATOM 1523 C C . SER A 1 189 ? -25.859 -7.206 13.556 1.00 70.88 189 SER A C 1
ATOM 1525 O O . SER A 1 189 ? -26.527 -8.193 13.259 1.00 70.88 189 SER A O 1
ATOM 1527 N N . THR A 1 190 ? -25.002 -6.660 12.691 1.00 77.88 190 THR A N 1
ATOM 1528 C CA . THR A 1 190 ? -24.815 -7.177 11.324 1.00 77.88 190 THR A CA 1
ATOM 1529 C C . THR A 1 190 ? -24.170 -8.564 11.311 1.00 77.88 190 THR A C 1
ATOM 1531 O O . THR A 1 190 ? -24.420 -9.372 10.413 1.00 77.88 190 THR A O 1
ATOM 1534 N N . LEU A 1 191 ? -23.356 -8.872 12.324 1.00 80.00 191 LEU A N 1
ATOM 1535 C CA . LEU A 1 191 ? -22.783 -10.200 12.512 1.00 80.00 191 LEU A CA 1
ATOM 1536 C C . LEU A 1 191 ? -23.867 -11.217 12.905 1.00 80.00 191 LEU A C 1
ATOM 1538 O O . LEU A 1 191 ? -23.887 -12.324 12.374 1.00 80.00 191 LEU A O 1
ATOM 1542 N N . ALA A 1 192 ? -24.802 -10.829 13.775 1.00 78.38 192 ALA A N 1
ATOM 1543 C CA . ALA A 1 192 ? -25.948 -11.655 14.147 1.00 78.38 192 ALA A CA 1
ATOM 1544 C C . ALA A 1 192 ? -26.869 -11.957 12.957 1.00 78.38 192 ALA A C 1
ATOM 1546 O O . ALA A 1 192 ? -27.336 -13.087 12.824 1.00 78.38 192 ALA A O 1
ATOM 1547 N N . ASP A 1 193 ? -27.078 -10.980 12.071 1.00 82.75 193 ASP A N 1
ATOM 1548 C CA . ASP A 1 193 ? -27.934 -11.134 10.889 1.00 82.75 193 ASP A CA 1
ATOM 1549 C C . ASP A 1 193 ? -27.271 -11.942 9.759 1.00 82.75 193 ASP A C 1
ATOM 1551 O O . ASP A 1 193 ? -27.958 -12.579 8.958 1.00 82.75 193 ASP A O 1
ATOM 1555 N N . SER A 1 194 ? -25.937 -11.932 9.674 1.00 85.12 194 SER A N 1
ATOM 1556 C CA . SER A 1 194 ? -25.194 -12.654 8.629 1.00 85.12 194 SER A CA 1
ATOM 1557 C C . SER A 1 194 ? -24.935 -14.127 8.957 1.00 85.12 194 SER A C 1
ATOM 1559 O O . SER A 1 194 ? -24.732 -14.927 8.039 1.00 85.12 194 SER A O 1
ATOM 1561 N N . LEU A 1 195 ? -24.963 -14.517 10.237 1.00 86.06 195 LEU A N 1
ATOM 1562 C CA . LEU A 1 195 ? -24.765 -15.902 10.665 1.00 86.06 195 LEU A CA 1
ATOM 1563 C C . LEU A 1 195 ? -26.100 -16.611 10.963 1.00 86.06 195 LEU A C 1
ATOM 1565 O O . LEU A 1 195 ? -27.005 -16.033 11.559 1.00 86.06 195 LEU A O 1
ATOM 1569 N N . PRO A 1 196 ? -26.221 -17.918 10.658 1.00 90.06 196 PRO A N 1
ATOM 1570 C CA . PRO A 1 196 ? -27.313 -18.736 11.172 1.00 90.06 196 PRO A CA 1
ATOM 1571 C C . PRO A 1 196 ? -27.387 -18.674 12.703 1.00 90.06 196 PRO A C 1
ATOM 1573 O O . PRO A 1 196 ? -26.371 -18.821 13.386 1.00 90.06 196 PRO A O 1
ATOM 1576 N N . SER A 1 197 ? -28.601 -18.562 13.249 1.00 83.44 197 SER A N 1
ATOM 1577 C CA . SER A 1 197 ? -28.856 -18.376 14.689 1.00 83.44 197 SER A CA 1
ATOM 1578 C C . SER A 1 197 ? -28.154 -19.392 15.601 1.00 83.44 197 SER A C 1
ATOM 1580 O O . SER A 1 197 ? -27.712 -19.045 16.694 1.00 83.44 197 SER A O 1
ATOM 1582 N N . ARG A 1 198 ? -27.990 -20.642 15.146 1.00 84.44 198 ARG A N 1
ATOM 1583 C CA . ARG A 1 198 ? -27.243 -21.679 15.881 1.00 84.44 198 ARG A CA 1
ATOM 1584 C C . ARG A 1 198 ? -25.743 -21.377 15.988 1.00 84.44 198 ARG A C 1
ATOM 1586 O O . ARG A 1 198 ? -25.171 -21.597 17.050 1.00 84.44 198 ARG A O 1
ATOM 1593 N N . LEU A 1 199 ? -25.117 -20.882 14.916 1.00 85.00 199 LEU A N 1
ATOM 1594 C CA . LEU A 1 199 ? -23.688 -20.541 14.892 1.00 85.00 199 LEU A CA 1
ATOM 1595 C C . LEU A 1 199 ? -23.416 -19.253 15.668 1.00 85.00 199 LEU A C 1
ATOM 1597 O O . LEU A 1 199 ? -22.475 -19.206 16.456 1.00 85.00 199 LEU A O 1
ATOM 1601 N N . TYR A 1 200 ? -24.277 -18.246 15.504 1.00 85.06 200 TYR A N 1
ATOM 1602 C CA . TYR A 1 200 ? -24.195 -17.022 16.296 1.00 85.06 200 TYR A CA 1
ATOM 1603 C C . TYR A 1 200 ? -24.328 -17.314 17.797 1.00 85.06 200 TYR A C 1
ATOM 1605 O O . TYR A 1 200 ? -23.539 -16.816 18.595 1.00 85.06 200 TYR A O 1
ATOM 1613 N N . GLY A 1 201 ? -25.261 -18.190 18.187 1.00 82.06 201 GLY A N 1
ATOM 1614 C CA . GLY A 1 201 ? -25.424 -18.576 19.587 1.00 82.06 201 GLY A CA 1
ATOM 1615 C C . GLY A 1 201 ? -24.192 -19.265 20.178 1.00 82.06 201 GLY A C 1
ATOM 1616 O O . GLY A 1 201 ? -23.785 -18.943 21.291 1.00 82.06 201 GLY A O 1
ATOM 1617 N N . GLN A 1 202 ? -23.543 -20.154 19.420 1.00 83.88 202 GLN A N 1
ATOM 1618 C CA . GLN A 1 202 ? -22.280 -20.771 19.841 1.00 83.88 202 GLN A CA 1
ATOM 1619 C C . GLN A 1 202 ? -21.147 -19.745 19.981 1.00 83.88 202 GLN A C 1
ATOM 1621 O O . GLN A 1 202 ? -20.385 -19.806 20.946 1.00 83.88 202 GLN A O 1
ATOM 1626 N N . LEU A 1 203 ? -21.055 -18.791 19.050 1.00 84.19 203 LEU A N 1
ATOM 1627 C CA . LEU A 1 203 ? -20.070 -17.711 19.088 1.00 84.19 203 LEU A CA 1
ATOM 1628 C C . LEU A 1 203 ? -20.265 -16.813 20.316 1.00 84.19 203 LEU A C 1
ATOM 1630 O O . LEU A 1 203 ? -19.318 -16.604 21.071 1.00 84.19 203 LEU A O 1
ATOM 1634 N N . ALA A 1 204 ? -21.490 -16.341 20.552 1.00 80.00 204 ALA A N 1
ATOM 1635 C CA . ALA A 1 204 ? -21.826 -15.496 21.696 1.00 80.00 204 ALA A CA 1
ATOM 1636 C C . ALA A 1 204 ? -21.482 -16.190 23.024 1.00 80.00 204 ALA A C 1
ATOM 1638 O O . ALA A 1 204 ? -20.869 -15.594 23.910 1.00 80.00 204 ALA A O 1
ATOM 1639 N N . VAL A 1 205 ? -21.800 -17.483 23.139 1.00 82.88 205 VAL A N 1
ATOM 1640 C CA . VAL A 1 205 ? -21.453 -18.305 24.307 1.00 82.88 205 VAL A CA 1
ATOM 1641 C C . VAL A 1 205 ? -19.950 -18.391 24.492 1.00 82.88 205 VAL A C 1
ATOM 1643 O O . VAL A 1 205 ? -19.475 -18.177 25.601 1.00 82.88 205 VAL A O 1
ATOM 1646 N N . HIS A 1 206 ? -19.181 -18.632 23.435 1.00 83.25 206 HIS A N 1
ATOM 1647 C CA . HIS A 1 206 ? -17.728 -18.694 23.559 1.00 83.25 206 HIS A CA 1
ATOM 1648 C C . HIS A 1 206 ? -17.107 -17.355 23.993 1.00 83.25 206 HIS A C 1
ATOM 1650 O O . HIS A 1 206 ? -16.190 -17.350 24.808 1.00 83.25 206 HIS A O 1
ATOM 1656 N N . ILE A 1 207 ? -17.630 -16.225 23.506 1.00 80.25 207 ILE A N 1
ATOM 1657 C CA . ILE A 1 207 ? -17.106 -14.888 23.823 1.00 80.25 207 ILE A CA 1
ATOM 1658 C C . ILE A 1 207 ? -17.468 -14.458 25.255 1.00 80.25 207 ILE A C 1
ATOM 1660 O O . ILE A 1 207 ? -16.636 -13.880 25.957 1.00 80.25 207 ILE A O 1
ATOM 1664 N N . HIS A 1 208 ? -18.697 -14.720 25.710 1.00 80.00 208 HIS A N 1
ATOM 1665 C CA . HIS A 1 208 ? -19.217 -14.129 26.950 1.00 80.00 208 HIS A CA 1
ATOM 1666 C C . HIS A 1 208 ? -19.256 -15.077 28.156 1.00 80.00 208 HIS A C 1
ATOM 1668 O O . HIS A 1 208 ? -19.307 -14.600 29.293 1.00 80.00 208 HIS A O 1
ATOM 1674 N N . MET A 1 209 ? -19.206 -16.400 27.955 1.00 80.25 209 MET A N 1
ATOM 1675 C CA . MET A 1 209 ? -19.352 -17.383 29.041 1.00 80.25 209 MET A CA 1
ATOM 1676 C C . MET A 1 209 ? -18.255 -17.263 30.103 1.00 80.25 209 MET A C 1
ATOM 1678 O O . MET A 1 209 ? -18.547 -17.320 31.299 1.00 80.25 209 MET A O 1
ATOM 1682 N N . ASP A 1 210 ? -17.003 -17.057 29.692 1.00 79.19 210 ASP A N 1
ATOM 1683 C CA . ASP A 1 210 ? -15.881 -16.955 30.631 1.00 79.19 210 ASP A CA 1
ATOM 1684 C C . ASP A 1 210 ? -15.981 -15.723 31.526 1.00 79.19 210 ASP A C 1
ATOM 1686 O O . ASP A 1 210 ? -15.543 -15.753 32.678 1.00 79.19 210 ASP A O 1
ATOM 1690 N N . THR A 1 211 ? -16.574 -14.639 31.029 1.00 76.62 211 THR A N 1
ATOM 1691 C CA . THR A 1 211 ? -16.757 -13.433 31.832 1.00 76.62 211 THR A CA 1
ATOM 1692 C C . THR A 1 211 ? -17.988 -13.516 32.722 1.00 76.62 211 THR A C 1
ATOM 1694 O O . THR A 1 211 ? -17.933 -13.070 33.865 1.00 76.62 211 THR A O 1
ATOM 1697 N N . LEU A 1 212 ? -19.054 -14.177 32.267 1.00 74.88 212 LEU A N 1
ATOM 1698 C CA . LEU A 1 212 ? -20.236 -14.462 33.084 1.00 74.88 212 LEU A CA 1
ATOM 1699 C C . LEU A 1 212 ? -19.918 -15.341 34.296 1.00 74.88 212 LEU A C 1
ATOM 1701 O O . LEU A 1 212 ? -20.343 -15.028 35.405 1.00 74.88 212 LEU A O 1
ATOM 1705 N N . LYS A 1 213 ? -19.097 -16.383 34.121 1.00 76.12 213 LYS A N 1
ATOM 1706 C CA . LYS A 1 213 ? -18.678 -17.277 35.218 1.00 76.12 213 LYS A CA 1
ATOM 1707 C C . LYS A 1 213 ? -17.851 -16.588 36.306 1.00 76.12 213 LYS A C 1
ATOM 1709 O O . LYS A 1 213 ? -17.790 -17.074 37.433 1.00 76.12 213 LYS A O 1
ATOM 1714 N N . LYS A 1 214 ? -17.199 -15.465 35.995 1.00 77.06 214 LYS A N 1
ATOM 1715 C CA . LYS A 1 214 ? -16.414 -14.697 36.977 1.00 77.06 214 LYS A CA 1
ATOM 1716 C C . LYS A 1 214 ? -17.296 -13.908 37.946 1.00 77.06 214 LYS A C 1
ATOM 1718 O O . LYS A 1 214 ? -16.818 -13.515 39.007 1.00 77.06 214 LYS A O 1
ATOM 1723 N N . VAL A 1 215 ? -18.564 -13.677 37.610 1.00 75.81 215 VAL A N 1
ATOM 1724 C CA . VAL A 1 215 ? -19.492 -12.914 38.446 1.00 75.81 215 VAL A CA 1
ATOM 1725 C C . VAL A 1 215 ? -20.046 -13.817 39.552 1.00 75.81 215 VAL A C 1
ATOM 1727 O O . VAL A 1 215 ? -20.682 -14.827 39.270 1.00 75.81 215 VAL A O 1
ATOM 1730 N N . ALA A 1 216 ? -19.852 -13.426 40.817 1.00 73.38 216 ALA A N 1
ATOM 1731 C CA . ALA A 1 216 ? -20.251 -14.211 41.996 1.00 73.38 216 ALA A CA 1
ATOM 1732 C C . ALA A 1 216 ? -21.748 -14.580 42.036 1.00 73.38 216 ALA A C 1
ATOM 1734 O O . ALA A 1 216 ? -22.116 -15.594 42.614 1.00 73.38 216 ALA A O 1
ATOM 1735 N N . LEU A 1 217 ? -22.606 -13.784 41.390 1.00 76.06 217 LEU A N 1
ATOM 1736 C CA . LEU A 1 217 ? -24.046 -14.040 41.306 1.00 76.06 217 LEU A CA 1
ATOM 1737 C C . LEU A 1 217 ? -24.398 -15.271 40.440 1.00 76.06 217 LEU A C 1
ATOM 1739 O O . LEU A 1 217 ? -25.479 -15.824 40.605 1.00 76.06 217 LEU A O 1
ATOM 1743 N N . PHE A 1 218 ? -23.503 -15.707 39.543 1.00 75.50 218 PHE A N 1
ATOM 1744 C CA . PHE A 1 218 ? -23.774 -16.740 38.529 1.00 75.50 218 PHE A CA 1
ATOM 1745 C C . PHE A 1 218 ? -22.902 -17.994 38.654 1.00 75.50 218 PHE A C 1
ATOM 1747 O O . PHE A 1 218 ? -22.946 -18.855 37.776 1.00 75.50 218 PHE A O 1
ATOM 1754 N N . GLN A 1 219 ? -22.105 -18.111 39.721 1.00 76.38 219 GLN A N 1
ATOM 1755 C CA . GLN A 1 219 ? -21.185 -19.240 39.903 1.00 76.38 219 GLN A CA 1
ATOM 1756 C C . GLN A 1 219 ? -21.909 -20.575 40.129 1.00 76.38 219 GLN A C 1
ATOM 1758 O O . GLN A 1 219 ? -21.441 -21.598 39.636 1.00 76.38 219 GLN A O 1
ATOM 1763 N N . ASP A 1 220 ? -23.076 -20.543 40.779 1.00 81.25 220 ASP A N 1
ATOM 1764 C CA . ASP A 1 220 ? -23.867 -21.734 41.125 1.00 81.25 220 ASP A CA 1
ATOM 1765 C C . ASP A 1 220 ? -25.111 -21.921 40.230 1.00 81.25 220 ASP A C 1
ATOM 1767 O O . ASP A 1 220 ? -26.014 -22.697 40.548 1.00 81.25 220 ASP A O 1
ATOM 1771 N N . CYS A 1 221 ? -25.199 -21.198 39.108 1.00 80.56 221 CYS A N 1
ATOM 1772 C CA . CYS A 1 221 ? -26.335 -21.287 38.189 1.00 80.56 221 CYS A CA 1
ATOM 1773 C C . CYS A 1 221 ? -26.216 -22.459 37.201 1.00 80.56 221 CYS A C 1
ATOM 1775 O O . CYS A 1 221 ? -25.128 -22.832 36.762 1.00 80.56 221 CYS A O 1
ATOM 1777 N N . GLU A 1 222 ? -27.365 -22.998 36.782 1.00 86.31 222 GLU A N 1
ATOM 1778 C CA . GLU A 1 222 ? -27.434 -24.029 35.746 1.00 86.31 222 GLU A CA 1
ATOM 1779 C C . GLU A 1 222 ? -26.870 -23.519 34.405 1.00 86.31 222 GLU A C 1
ATOM 1781 O O . GLU A 1 222 ? -27.147 -22.395 33.976 1.00 86.31 222 GLU A O 1
ATOM 1786 N N . ALA A 1 223 ? -26.120 -24.369 33.695 1.00 80.19 223 ALA A N 1
ATOM 1787 C CA . ALA A 1 223 ? -25.530 -24.034 32.397 1.00 80.19 223 ALA A CA 1
ATOM 1788 C C . ALA A 1 223 ? -26.575 -23.623 31.340 1.00 80.19 223 ALA A C 1
ATOM 1790 O O . ALA A 1 223 ? -26.287 -22.777 30.494 1.00 80.19 223 ALA A O 1
ATOM 1791 N N . THR A 1 224 ? -27.789 -24.177 31.413 1.00 82.69 224 THR A N 1
ATOM 1792 C CA . THR A 1 224 ? -28.920 -23.836 30.536 1.00 82.69 224 THR A CA 1
ATOM 1793 C C . THR A 1 224 ? -29.358 -22.380 30.722 1.00 82.69 224 THR A C 1
ATOM 1795 O O . THR A 1 224 ? -29.533 -21.658 29.742 1.00 82.69 224 THR A O 1
ATOM 1798 N N . LEU A 1 225 ? -29.445 -21.913 31.974 1.00 82.62 225 LEU A N 1
ATOM 1799 C CA . LEU A 1 225 ? -29.795 -20.527 32.303 1.00 82.62 225 LEU A CA 1
ATOM 1800 C C . LEU A 1 225 ? -28.708 -19.552 31.831 1.00 82.62 225 LEU A C 1
ATOM 1802 O O . LEU A 1 225 ? -29.011 -18.509 31.254 1.00 82.62 225 LEU A O 1
ATOM 1806 N N . LEU A 1 226 ? -27.436 -19.907 32.040 1.00 78.81 226 LEU A N 1
ATOM 1807 C CA . LEU A 1 226 ? -26.300 -19.114 31.564 1.00 78.81 226 LEU A CA 1
ATOM 1808 C C . LEU A 1 226 ? -26.318 -18.963 30.041 1.00 78.81 226 LEU A C 1
ATOM 1810 O O . LEU A 1 226 ? -26.064 -17.876 29.529 1.00 78.81 226 LEU A O 1
ATOM 1814 N N . TYR A 1 227 ? -26.646 -20.035 29.319 1.00 80.56 227 TYR A N 1
ATOM 1815 C CA . TYR A 1 227 ? -26.742 -20.023 27.863 1.00 80.56 227 TYR A CA 1
ATOM 1816 C C . TYR A 1 227 ? -27.831 -19.060 27.366 1.00 80.56 227 TYR A C 1
ATOM 1818 O O . TYR A 1 227 ? -27.561 -18.227 26.502 1.00 80.56 227 TYR A O 1
ATOM 1826 N N . GLU A 1 228 ? -29.039 -19.117 27.934 1.00 81.31 228 GLU A N 1
ATOM 1827 C CA . GLU A 1 228 ? -30.123 -18.193 27.568 1.00 81.31 228 GLU A CA 1
ATOM 1828 C C . GLU A 1 228 ? -29.786 -16.732 27.890 1.00 81.31 228 GLU A C 1
ATOM 1830 O O . GLU A 1 228 ? -30.126 -15.832 27.117 1.00 81.31 228 GLU A O 1
ATOM 1835 N N . LEU A 1 229 ? -29.070 -16.492 28.991 1.00 77.81 229 LEU A N 1
ATOM 1836 C CA . LEU A 1 229 ? -28.665 -15.153 29.408 1.00 77.81 229 LEU A CA 1
ATOM 1837 C C . LEU A 1 229 ? -27.594 -14.558 28.485 1.00 77.81 229 LEU A C 1
ATOM 1839 O O . LEU A 1 229 ? -27.696 -13.388 28.117 1.00 77.81 229 LEU A O 1
ATOM 1843 N N . VAL A 1 230 ? -26.619 -15.359 28.034 1.00 77.38 230 VAL A N 1
ATOM 1844 C CA . VAL A 1 230 ? -25.620 -14.920 27.040 1.00 77.38 230 VAL A CA 1
ATOM 1845 C C . VAL A 1 230 ? -26.294 -14.447 25.754 1.00 77.38 230 VAL A C 1
ATOM 1847 O O . VAL A 1 230 ? -25.920 -13.412 25.212 1.00 77.38 230 VAL A O 1
ATOM 1850 N N . LEU A 1 231 ? -27.310 -15.169 25.277 1.00 76.12 231 LEU A N 1
ATOM 1851 C CA . LEU A 1 231 ? -28.016 -14.821 24.040 1.00 76.12 231 LEU A CA 1
ATOM 1852 C C . LEU A 1 231 ? -28.790 -13.497 24.126 1.00 76.12 231 LEU A C 1
ATOM 1854 O O . LEU A 1 231 ? -29.190 -12.953 23.096 1.00 76.12 231 LEU A O 1
ATOM 1858 N N . LYS A 1 232 ? -29.041 -12.991 25.337 1.00 74.56 232 LYS A N 1
ATOM 1859 C CA . LYS A 1 232 ? -29.721 -11.713 25.589 1.00 74.56 232 LYS A CA 1
ATOM 1860 C C . LYS A 1 232 ? -28.768 -10.590 25.994 1.00 74.56 232 LYS A C 1
ATOM 1862 O O . LYS A 1 232 ? -29.214 -9.450 26.126 1.00 74.56 232 LYS A O 1
ATOM 1867 N N . LEU A 1 233 ? -27.486 -10.890 26.182 1.00 71.19 233 LEU A N 1
ATOM 1868 C CA . LEU A 1 233 ? -26.487 -9.911 26.580 1.00 71.19 233 LEU A CA 1
ATOM 1869 C C . LEU A 1 233 ? -26.210 -8.934 25.424 1.00 71.19 233 LEU A C 1
ATOM 1871 O O . LEU A 1 233 ? -26.105 -9.337 24.269 1.00 71.19 233 LEU A O 1
ATOM 1875 N N . GLN A 1 234 ? -26.088 -7.643 25.737 1.00 67.62 234 GLN A N 1
ATOM 1876 C CA . GLN A 1 234 ? -25.682 -6.609 24.784 1.00 67.62 234 GLN A CA 1
ATOM 1877 C C . GLN A 1 234 ? -24.475 -5.863 25.343 1.00 67.62 234 GLN A C 1
ATOM 1879 O O . GLN A 1 234 ? -24.569 -5.245 26.407 1.00 67.62 234 GLN A O 1
ATOM 1884 N N . LEU A 1 235 ? -23.353 -5.894 24.627 1.00 67.69 235 LEU A N 1
ATOM 1885 C CA . LEU A 1 235 ? -22.159 -5.158 25.018 1.00 67.69 235 LEU A CA 1
ATOM 1886 C C . LEU A 1 235 ? -22.368 -3.650 24.795 1.00 67.69 235 LEU A C 1
ATOM 1888 O O . LEU A 1 235 ? -22.822 -3.217 23.737 1.00 67.69 235 LEU A O 1
ATOM 1892 N N . GLN A 1 236 ? -22.021 -2.830 25.789 1.00 69.94 236 GLN A N 1
ATOM 1893 C CA . GLN A 1 236 ? -22.026 -1.369 25.667 1.00 69.94 236 GLN A CA 1
ATOM 1894 C C . GLN A 1 236 ? -20.651 -0.801 26.006 1.00 69.94 236 GLN A C 1
ATOM 1896 O O . GLN A 1 236 ? -20.085 -1.108 27.054 1.00 69.94 236 GLN A O 1
ATOM 1901 N N . LEU A 1 237 ? -20.130 0.055 25.121 1.00 72.19 237 LEU A N 1
ATOM 1902 C CA . LEU A 1 237 ? -18.848 0.732 25.301 1.00 72.19 237 LEU A CA 1
ATOM 1903 C C . LEU A 1 237 ? -19.044 2.121 25.922 1.00 72.19 237 LEU A C 1
ATOM 1905 O O . LEU A 1 237 ? -19.757 2.965 25.372 1.00 72.19 237 LEU A O 1
ATOM 1909 N N . PHE A 1 238 ? -18.336 2.388 27.019 1.00 74.31 238 PHE A N 1
ATOM 1910 C CA . PHE A 1 238 ? -18.328 3.683 27.703 1.00 74.31 238 PHE A CA 1
ATOM 1911 C C . PHE A 1 238 ? -16.933 4.307 27.665 1.00 74.31 238 PHE A C 1
ATOM 1913 O O . PHE A 1 238 ? -15.934 3.598 27.764 1.00 74.31 238 PHE A O 1
ATOM 1920 N N . SER A 1 239 ? -16.847 5.636 27.521 1.00 71.44 239 SER A N 1
ATOM 1921 C CA . SER A 1 239 ? -15.547 6.312 27.547 1.00 71.44 239 SER A CA 1
ATOM 1922 C C . SER A 1 239 ? -15.042 6.517 28.985 1.00 71.44 239 SER A C 1
ATOM 1924 O O . SER A 1 239 ? -15.851 6.658 29.909 1.00 71.44 239 SER A O 1
ATOM 1926 N N . PRO A 1 240 ? -13.717 6.558 29.217 1.00 69.69 240 PRO A N 1
ATOM 1927 C CA . PRO A 1 240 ? -13.169 6.808 30.548 1.00 69.69 240 PRO A CA 1
ATOM 1928 C C . PRO A 1 240 ? -13.682 8.126 31.150 1.00 69.69 240 PRO A C 1
ATOM 1930 O O . PRO A 1 240 ? -13.530 9.192 30.555 1.00 69.69 240 PRO A O 1
ATOM 1933 N N . GLY A 1 241 ? -14.261 8.057 32.352 1.00 68.50 241 GLY A N 1
ATOM 1934 C CA . GLY A 1 241 ? -14.832 9.216 33.052 1.00 68.50 241 GLY A CA 1
ATOM 1935 C C . GLY A 1 241 ? -16.305 9.506 32.738 1.00 68.50 241 GLY A C 1
ATOM 1936 O O . GLY A 1 241 ? -16.852 10.473 33.273 1.00 68.50 241 GLY A O 1
ATOM 1937 N N . ASP A 1 242 ? -16.961 8.685 31.911 1.00 70.00 242 ASP A N 1
ATOM 1938 C CA . ASP A 1 242 ? -18.416 8.714 31.773 1.00 70.00 242 ASP A CA 1
ATOM 1939 C C . ASP A 1 242 ? -19.114 8.004 32.936 1.00 70.00 242 ASP A C 1
ATOM 1941 O O . ASP A 1 242 ? -18.704 6.940 33.395 1.00 70.00 242 ASP A O 1
ATOM 1945 N N . TYR A 1 243 ? -20.208 8.609 33.398 1.00 67.31 243 TYR A N 1
ATOM 1946 C CA . TYR A 1 243 ? -21.079 8.016 34.406 1.00 67.31 243 TYR A CA 1
ATOM 1947 C C . TYR A 1 243 ? -22.068 7.073 33.725 1.00 67.31 243 TYR A C 1
ATOM 1949 O O . TYR A 1 243 ? -22.825 7.514 32.860 1.00 67.31 243 TYR A O 1
ATOM 1957 N N . VAL A 1 244 ? -22.085 5.807 34.144 1.00 69.19 244 VAL A N 1
ATOM 1958 C CA . VAL A 1 244 ? -23.013 4.797 33.611 1.00 69.19 244 VAL A CA 1
ATOM 1959 C C . VAL A 1 244 ? -24.422 4.976 34.188 1.00 69.19 244 VAL A C 1
ATOM 1961 O O . VAL A 1 244 ? -25.392 4.991 33.438 1.00 69.19 244 VAL A O 1
ATOM 1964 N N . CYS A 1 245 ? -24.537 5.178 35.504 1.00 69.88 245 CYS A N 1
ATOM 1965 C CA . CYS A 1 245 ? -25.805 5.458 36.187 1.00 69.88 245 CYS A CA 1
ATOM 1966 C C . CYS A 1 245 ? -25.575 6.567 37.236 1.00 69.88 245 CYS A C 1
ATOM 1968 O O . CYS A 1 245 ? -24.528 6.590 37.890 1.00 69.88 245 CYS A O 1
ATOM 1970 N N . ARG A 1 246 ? -26.518 7.508 37.404 1.00 68.88 246 ARG A N 1
ATOM 1971 C CA . ARG A 1 246 ? -26.476 8.547 38.451 1.00 68.88 246 ARG A CA 1
ATOM 1972 C C . ARG A 1 246 ? -27.504 8.268 39.545 1.00 68.88 246 ARG A C 1
ATOM 1974 O O . ARG A 1 246 ? -28.570 7.702 39.310 1.00 68.88 246 ARG A O 1
ATOM 1981 N N . LYS A 1 247 ? -27.196 8.701 40.771 1.00 62.31 247 LYS A N 1
ATOM 1982 C CA . LYS A 1 247 ? -28.110 8.582 41.915 1.00 62.31 247 LYS A CA 1
ATOM 1983 C C . LYS A 1 247 ? -29.401 9.363 41.632 1.00 62.31 247 LYS A C 1
ATOM 1985 O O . LYS A 1 247 ? -29.361 10.585 41.526 1.00 62.31 247 LYS A O 1
ATOM 1990 N N . GLY A 1 248 ? -30.524 8.651 41.550 1.00 67.56 248 GLY A N 1
ATOM 1991 C CA . GLY A 1 248 ? -31.842 9.223 41.250 1.00 67.56 248 GLY A CA 1
ATOM 1992 C C . GLY A 1 248 ? -32.339 8.987 39.821 1.00 67.56 248 GLY A C 1
ATOM 1993 O O . GLY A 1 248 ? -33.471 9.364 39.524 1.00 67.56 248 GLY A O 1
ATOM 1994 N N . ASP A 1 249 ? -31.552 8.339 38.955 1.00 69.69 249 ASP A N 1
ATOM 1995 C CA . ASP A 1 249 ? -32.039 7.904 37.645 1.00 69.69 249 ASP A CA 1
ATOM 1996 C C . ASP A 1 249 ? -33.120 6.821 37.817 1.00 69.69 249 ASP A C 1
ATOM 1998 O O . ASP A 1 249 ? -32.918 5.805 38.487 1.00 69.69 249 ASP A O 1
ATOM 2002 N N . ILE A 1 250 ? -34.294 7.042 37.214 1.00 58.88 250 ILE A N 1
ATOM 2003 C CA . ILE A 1 250 ? -35.381 6.057 37.192 1.00 58.88 250 ILE A CA 1
ATOM 2004 C C . ILE A 1 250 ? -34.923 4.900 36.302 1.00 58.88 250 ILE A C 1
ATOM 2006 O O . ILE A 1 250 ? -34.767 5.075 35.091 1.00 58.88 250 ILE A O 1
ATOM 2010 N N . GLY A 1 251 ? -34.744 3.716 36.889 1.00 52.81 251 GLY A N 1
ATOM 2011 C CA . GLY A 1 251 ? -34.362 2.478 36.207 1.00 52.81 251 GLY A CA 1
ATOM 2012 C C . GLY A 1 251 ? -35.433 1.950 35.249 1.00 52.81 251 GLY A C 1
ATOM 2013 O O . GLY A 1 251 ? -35.855 0.812 35.356 1.00 52.81 251 GLY A O 1
ATOM 2014 N N . LYS A 1 252 ? -35.910 2.733 34.276 1.00 48.19 252 LYS A N 1
ATOM 2015 C CA . LYS A 1 252 ? -36.808 2.204 33.231 1.00 48.19 252 LYS A CA 1
ATOM 2016 C C . LYS A 1 252 ? -36.130 1.149 32.356 1.00 48.19 252 LYS A C 1
ATOM 2018 O O . LYS A 1 252 ? -36.818 0.357 31.731 1.00 48.19 252 LYS A O 1
ATOM 2023 N N . ASN A 1 253 ? -34.801 1.107 32.392 1.00 42.94 253 ASN A N 1
ATOM 2024 C CA . ASN A 1 253 ? -33.995 0.008 31.893 1.00 42.94 253 ASN A CA 1
ATOM 2025 C C . ASN A 1 253 ? -33.182 -0.548 33.070 1.00 42.94 253 ASN A C 1
ATOM 2027 O O . ASN A 1 253 ? -31.983 -0.279 33.161 1.00 42.94 253 ASN A O 1
ATOM 2031 N N . TYR A 1 254 ? -33.813 -1.288 33.990 1.00 42.75 254 TYR A N 1
ATOM 2032 C CA . TYR A 1 254 ? -33.053 -2.125 34.928 1.00 42.75 254 TYR A CA 1
ATOM 2033 C C . TYR A 1 254 ? -32.092 -3.031 34.143 1.00 42.75 254 TYR A C 1
ATOM 2035 O O . TYR A 1 254 ? -30.941 -3.137 34.526 1.00 42.75 254 TYR A O 1
ATOM 2043 N N . ASP A 1 255 ? -32.455 -3.463 32.933 1.00 44.19 255 ASP A N 1
ATOM 2044 C CA . ASP A 1 255 ? -31.552 -4.132 31.991 1.00 44.19 255 ASP A CA 1
ATOM 2045 C C . ASP A 1 255 ? -30.306 -3.321 31.602 1.00 44.19 255 ASP A C 1
ATOM 2047 O O . ASP A 1 255 ? -29.291 -3.912 31.294 1.00 44.19 255 ASP A O 1
ATOM 2051 N N . LYS A 1 256 ? -30.283 -1.982 31.631 1.00 37.84 256 LYS A N 1
ATOM 2052 C CA . LYS A 1 256 ? -29.052 -1.227 31.304 1.00 37.84 256 LYS A CA 1
ATOM 2053 C C . LYS A 1 256 ? -28.160 -0.953 32.507 1.00 37.84 256 LYS A C 1
ATOM 2055 O O . LYS A 1 256 ? -26.957 -0.902 32.325 1.00 37.84 256 LYS A O 1
ATOM 2060 N N . CYS A 1 257 ? -28.699 -0.811 33.718 1.00 35.25 257 CYS A N 1
ATOM 2061 C CA . CYS A 1 257 ? -27.856 -0.726 34.923 1.00 35.25 257 CYS A CA 1
ATOM 2062 C C . CYS A 1 257 ? -27.545 -2.120 35.514 1.00 35.25 257 CYS A C 1
ATOM 2064 O O . CYS A 1 257 ? -26.632 -2.232 36.322 1.00 35.25 257 CYS A O 1
ATOM 2066 N N . GLN A 1 258 ? -28.260 -3.173 35.092 1.00 33.88 258 GLN A N 1
ATOM 2067 C CA . GLN A 1 258 ? -28.129 -4.550 35.583 1.00 33.88 258 GLN A CA 1
ATOM 2068 C C . GLN A 1 258 ? -27.628 -5.537 34.513 1.00 33.88 258 GLN A C 1
ATOM 2070 O O . GLN A 1 258 ? -26.992 -6.501 34.911 1.00 33.88 258 GLN A O 1
ATOM 2075 N N . ASN A 1 259 ? -27.764 -5.265 33.196 1.00 34.41 259 ASN A N 1
ATOM 2076 C CA . ASN A 1 259 ? -26.886 -5.849 32.150 1.00 34.41 259 ASN A CA 1
ATOM 2077 C C . ASN A 1 259 ? -25.597 -5.040 31.954 1.00 34.41 259 ASN A C 1
ATOM 2079 O O . ASN A 1 259 ? -24.689 -5.505 31.274 1.00 34.41 259 ASN A O 1
ATOM 2083 N N . VAL A 1 260 ? -25.426 -3.927 32.681 1.00 39.53 260 VAL A N 1
ATOM 2084 C CA . VAL A 1 260 ? -24.108 -3.586 33.255 1.00 39.53 260 VAL A CA 1
ATOM 2085 C C . VAL A 1 260 ? -23.889 -4.490 34.473 1.00 39.53 260 VAL A C 1
ATOM 2087 O O . VAL A 1 260 ? -23.531 -4.086 35.575 1.00 39.53 260 VAL A O 1
ATOM 2090 N N . MET A 1 261 ? -24.140 -5.779 34.267 1.00 38.50 261 MET A N 1
ATOM 2091 C CA . MET A 1 261 ? -23.551 -6.820 35.059 1.00 38.50 261 MET A CA 1
ATOM 2092 C C . MET A 1 261 ? -22.101 -6.766 34.660 1.00 38.50 261 MET A C 1
ATOM 2094 O O . MET A 1 261 ? -21.745 -7.216 33.579 1.00 38.50 261 MET A O 1
ATOM 2098 N N . THR A 1 262 ? -21.344 -6.048 35.475 1.00 40.53 262 THR A N 1
ATOM 2099 C CA . THR A 1 262 ? -19.895 -6.024 35.630 1.00 40.53 262 THR A CA 1
ATOM 2100 C C . THR A 1 262 ? -19.127 -7.174 34.947 1.00 40.53 262 THR A C 1
ATOM 2102 O O . THR A 1 262 ? -18.407 -7.928 35.587 1.00 40.53 262 THR A O 1
ATOM 2105 N N . ILE A 1 263 ? -19.162 -7.246 33.619 1.00 40.50 263 ILE A N 1
ATOM 2106 C CA . ILE A 1 263 ? -18.108 -7.771 32.759 1.00 40.50 263 ILE A CA 1
ATOM 2107 C C . ILE A 1 263 ? -17.174 -6.569 32.563 1.00 40.50 263 ILE A C 1
ATOM 2109 O O . ILE A 1 263 ? -16.974 -6.053 31.468 1.00 40.50 263 ILE A O 1
ATOM 2113 N N . PHE A 1 264 ? -16.678 -6.033 33.683 1.00 43.03 264 PHE A N 1
ATOM 2114 C CA . PHE A 1 264 ? -15.579 -5.085 33.651 1.00 43.03 264 PHE A CA 1
ATOM 2115 C C . PHE A 1 264 ? -14.343 -5.923 33.382 1.00 43.03 264 PHE A C 1
ATOM 2117 O O . PHE A 1 264 ? -13.868 -6.651 34.255 1.00 43.03 264 PHE A O 1
ATOM 2124 N N . ASP A 1 265 ? -13.830 -5.834 32.160 1.00 34.09 265 ASP A N 1
ATOM 2125 C CA . ASP A 1 265 ? -12.419 -6.102 31.961 1.00 34.09 265 ASP A CA 1
ATOM 2126 C C . ASP A 1 265 ? -11.655 -5.149 32.897 1.00 34.09 265 ASP A C 1
ATOM 2128 O O . ASP A 1 265 ? -11.866 -3.933 32.892 1.00 34.09 265 ASP A O 1
ATOM 2132 N N . TYR A 1 266 ? -10.821 -5.715 33.766 1.00 32.62 266 TYR A N 1
ATOM 2133 C CA . TYR A 1 266 ? -10.178 -5.075 34.922 1.00 32.62 266 TYR A CA 1
ATOM 2134 C C . TYR A 1 266 ? -9.234 -3.904 34.567 1.00 32.62 266 TYR A C 1
ATOM 2136 O O . TYR A 1 266 ? -8.502 -3.411 35.425 1.00 32.62 266 TYR A O 1
ATOM 2144 N N . ARG A 1 267 ? -9.203 -3.444 33.313 1.00 34.94 267 ARG A N 1
ATOM 2145 C CA . ARG A 1 267 ? -8.283 -2.405 32.835 1.00 34.94 267 ARG A CA 1
ATOM 2146 C C . ARG A 1 267 ? -8.810 -0.982 32.959 1.00 34.94 267 ARG A C 1
ATOM 2148 O O . ARG A 1 267 ? -8.001 -0.059 32.997 1.00 34.94 267 ARG A O 1
ATOM 2155 N N . PHE A 1 268 ? -10.118 -0.779 33.072 1.00 34.94 268 PHE A N 1
ATOM 2156 C CA . PHE A 1 268 ? -10.688 0.563 33.149 1.00 34.94 268 PHE A CA 1
ATOM 2157 C C . PHE A 1 268 ? -11.922 0.571 34.047 1.00 34.94 268 PHE A C 1
ATOM 2159 O O . PHE A 1 268 ? -12.978 0.132 33.619 1.00 34.94 268 PHE A O 1
ATOM 2166 N N . VAL A 1 269 ? -11.791 1.086 35.275 1.00 34.06 269 VAL A N 1
ATOM 2167 C CA . VAL A 1 269 ? -12.716 2.058 35.901 1.00 34.06 269 VAL A CA 1
ATOM 2168 C C . VAL A 1 269 ? -12.351 2.244 37.379 1.00 34.06 269 VAL A C 1
ATOM 2170 O O . VAL A 1 269 ? -12.255 1.297 38.154 1.00 34.06 269 VAL A O 1
ATOM 2173 N N . LYS A 1 270 ? -12.169 3.514 37.763 1.00 24.56 270 LYS A N 1
ATOM 2174 C CA . LYS A 1 270 ? -12.327 3.989 39.141 1.00 24.56 270 LYS A CA 1
ATOM 2175 C C . LYS A 1 270 ? -13.815 4.244 39.368 1.00 24.56 270 LYS A C 1
ATOM 2177 O O . LYS A 1 270 ? -14.374 5.126 38.721 1.00 24.56 270 LYS A O 1
ATOM 2182 N N . THR A 1 271 ? -14.423 3.512 40.287 1.00 28.91 271 THR A N 1
ATOM 2183 C CA . THR A 1 271 ? -15.749 3.805 40.842 1.00 28.91 271 THR A CA 1
ATOM 2184 C C . THR A 1 271 ? -15.566 4.651 42.105 1.00 28.91 271 THR A C 1
ATOM 2186 O O . THR A 1 271 ? -14.834 4.246 43.008 1.00 28.91 271 THR A O 1
ATOM 2189 N N . LEU A 1 272 ? -16.203 5.822 42.159 1.00 26.78 272 LEU A N 1
ATOM 2190 C CA . LEU A 1 272 ? -16.498 6.581 43.381 1.00 26.78 272 LEU A CA 1
ATOM 2191 C C . LEU A 1 272 ? -17.975 6.968 43.349 1.00 26.78 272 LEU A C 1
ATOM 2193 O O . LEU A 1 272 ? -18.430 7.385 42.259 1.00 26.78 272 LEU A O 1
#

InterPro domains:
  IPR000595 Cyclic nucleotide-binding domain [PS50042] (217-254)
  IPR014710 RmlC-like jelly roll fold [G3DSA:2.60.120.10] (205-254)
  IPR018490 Cyclic nucleotide-binding domain superfamily [SSF51206] (146-252)
  IPR050866 Cyclic nucleotide-gated cation channel [PTHR45638] (13-252)

Sequence (272 aa):
MSIVYNYKEAPVDDWVFSYDKILDVVTPNCDARWEAANCSIGVNNSNLYCSDPSCGKKRDIFIDESASFFHNRTTIMKFSSLTKKYGLSFYWSALTLTTLGEQASPRFTPQFLFETVDTLLGLIIFAVIVGDVGAMVSSMNLVRTLYEEKLDGCKRYMNFRKVHPLLVRKIIHWYEYSWKEGSAKVDESTLADSLPSRLYGQLAVHIHMDTLKKVALFQDCEATLLYELVLKLQLQLFSPGDYVCRKGDIGKNYDKCQNVMTIFDYRFVKTL

pLDDT: mean 74.72, std 16.68, range [24.56, 96.88]

Radius of gyration: 36.94 Å; chains: 1; bounding box: 83×55×84 Å

Foldseek 3Di:
DDLPDPPVPDDPVNVADDLVNPFFDKAFQDDCVPCVVLVDDDDDPVLPDDPDPVNPVSVVVVVVVVSVSRVPGIDGDDDDSVCSVVVVVVVVLVCLLVVVPPDHDDPDPVVNVVSVVSSVVSVVVNVVVVVVVVVVVCVVCVLVVVLVVVLVVVVVVCVVVVPDVVVNVVVVVVSVVCVVVCVSSDDLVVVCVVDDVVVNLVVLCVVCVVLQCVQPVPVPPDPVVSSVVSVVQDDDDDDAPDDQDDPPDDPPPPVSVVSVSPSPPPPDDDDD